Protein AF-A0AAU9RYC4-F1 (afdb_monomer)

Secondary structure (DSSP, 8-state):
-HHHHHHHHT-EETTEEHHHHHHHHHHHHHHHHHHHHHHHHHHHHHHTTS--------PPPPP--------------------------------------------------------PPPS------------SEE--HHHHHHHTTTT-GGGEEEEETTEEEEEEE-TTS-EEEEEE--S-HHHHHHHHHHHHHHHSS---TTBPPEEEEEEETTEEEEEEE--TT-BHHHHHHTTTGGG----HHHHHHHHHHHHHHHHHHHHSSSSEEE-----GGGEEE-TT--EEE---TT-EEE-TT-S-------S---

Organism: Thlaspi arvense (NCBI:txid13288)

Solvent-accessible surface area (backbone atoms only — not comparable to full-atom values): 20030 Å² total; per-residue (Å²): 110,75,67,60,53,51,56,57,41,63,40,66,62,86,97,43,36,42,50,56,52,51,52,52,52,51,50,52,52,50,53,51,52,51,51,49,54,51,49,52,54,51,50,56,57,53,62,70,74,71,76,78,85,82,83,92,78,85,80,83,87,75,84,93,80,76,82,80,80,84,75,83,87,80,87,79,89,82,83,88,83,85,88,80,91,74,90,88,78,89,80,91,78,89,85,80,88,87,85,89,85,87,87,84,89,87,88,83,88,86,89,83,88,84,84,85,83,91,73,84,80,70,98,75,84,83,78,84,92,75,85,79,89,83,73,68,46,83,44,53,68,65,56,52,27,64,24,21,64,66,69,36,76,90,30,55,76,45,78,54,93,74,19,40,26,26,44,27,40,42,96,89,66,49,59,26,29,40,38,38,50,57,62,59,69,80,52,35,57,49,36,51,47,37,25,47,72,64,39,48,92,53,84,50,93,20,38,60,45,55,52,25,37,28,82,54,91,93,46,44,34,41,32,27,61,53,62,88,50,51,29,46,40,44,50,74,76,48,79,40,48,93,82,48,73,79,45,72,67,48,49,52,45,29,51,52,26,45,50,52,34,50,48,40,32,62,70,72,44,85,60,21,42,47,50,60,44,92,49,48,74,29,29,31,19,36,93,83,48,53,21,21,43,45,73,42,62,63,32,45,80,33,55,91,92,48,95,73,80,97,68,81,94,71,58,84,87,130

Mean predicted aligned error: 18.75 Å

Nearest PDB structures (foldseek):
  5lpz-assembly1_A  TM=9.588E-01  e=2.214E-22  Arabidopsis thaliana
  5lpy-assembly1_A  TM=9.340E-01  e=1.720E-22  Arabidopsis thaliana
  8peh-assembly1_B  TM=9.042E-01  e=6.615E-19  Lotus japonicus
  8peh-assembly2_C  TM=9.084E-01  e=6.003E-18  Lotus japonicus
  8peh-assembly3_A  TM=9.211E-01  e=1.058E-17  Lotus japonicus

Sequence (318 aa):
MASELKQTLTKRYGALQLWEIIVIALFAAFIVILGVSVWLSFRKKSRRSNFTQLPVTQSPRLPEEIKEISVDHVSSHSNGTSHQTLDEKFGEKDIENGNNYSGSLEKKTAVGSHLSPTTTPSPLSGLQEGSHIGWGHWFTLRDLQVATNHFAKENIIGDGGYGVVYHGTLTNKTPVAVKKLLNNPGQVDKDFRVEVEAIGHVRHKNLVRLLGYCVEGTHRMLVYEYMNNGNLEQWLHGDMNHQGHLTWEARIKVLVGTAKALAYLHEAIEPKVVHRDIKSSNILMDGNFDAKLSDFGLAKLLGADKSYVSTRVMGTFG

Radius of gyration: 31.77 Å; Cα contacts (8 Å, |Δi|>4): 346; chains: 1; bounding box: 79×98×75 Å

InterPro domains:
  IPR000719 Protein kinase domain [PS50011] (151-318)
  IPR000719 Protein kinase domain [SM00220] (151-317)
  IPR001245 Serine-threonine/tyrosine-protein kinase, catalytic domain [PF07714] (154-310)
  IPR008271 Serine/threonine-protein kinase, active site [PS00108] (273-285)
  IPR011009 Protein kinase-like domain superfamily [SSF56112] (128-317)
  IPR017441 Protein kinase, ATP binding site [PS00107] (157-180)
  IPR052232 Receptor-like Ser/Thr Protein Kinase [PTHR47984] (6-318)

Foldseek 3Di:
DVVVVVVQQQDDDPPDGNVVVVVVVVVVVVVVVVVVVVVVVVVVVVVVVPPDDDDDDDDDDDDDDDDDPDDDDDDDDDDDDDDDDDDDDDDDDDDDDDDDDDDDDDDDDDDDDDDDDDDDDDPPPDDDDDDDPPFADEDEPVQVCQFQVNVDPVQFPDADPQATWGWGAGPVRFIKIKGKGDDPQVLNVVLLVQQCVQQGVDDDQQAWHFRYWYDDDSTTITITHDADQAWQVCQVVCVCPVVPHQDPVLVVQLVVSVVVVQCCQQPVDPQRKDQLADDRNQWGAHPVSRTHGHDSSVMDTDHPVDPDDDDDRDYDDD

pLDDT: mean 74.22, std 26.59, range [23.64, 98.56]

Structure (mmCIF, N/CA/C/O backbone):
data_AF-A0AAU9RYC4-F1
#
_entry.id   AF-A0AAU9RYC4-F1
#
loop_
_atom_site.group_PDB
_atom_site.id
_atom_site.type_symbol
_atom_site.label_atom_id
_atom_site.label_alt_id
_atom_site.label_comp_id
_atom_site.label_asym_id
_atom_site.label_entity_id
_atom_site.label_seq_id
_atom_site.pdbx_PDB_ins_code
_atom_site.Cartn_x
_atom_site.Cartn_y
_atom_site.Cartn_z
_atom_site.occupancy
_atom_site.B_iso_or_equiv
_atom_site.auth_seq_id
_atom_site.auth_comp_id
_atom_site.auth_asym_id
_atom_site.auth_atom_id
_atom_site.pdbx_PDB_model_num
ATOM 1 N N . MET A 1 1 ? 33.484 45.511 19.888 1.00 56.59 1 MET A N 1
ATOM 2 C CA . MET A 1 1 ? 32.675 44.858 18.832 1.00 56.59 1 MET A CA 1
ATOM 3 C C . MET A 1 1 ? 31.184 45.199 18.909 1.00 56.59 1 MET A C 1
ATOM 5 O O . MET A 1 1 ? 30.718 45.894 18.021 1.00 56.59 1 MET A O 1
ATOM 9 N N . ALA A 1 2 ? 30.420 44.805 19.940 1.00 57.25 2 ALA A N 1
ATOM 10 C CA . ALA A 1 2 ? 28.972 45.099 19.985 1.00 57.25 2 ALA A CA 1
ATOM 11 C C . ALA A 1 2 ? 28.619 46.603 20.093 1.00 57.25 2 ALA A C 1
ATOM 13 O O . ALA A 1 2 ? 27.591 47.038 19.576 1.00 57.25 2 ALA A O 1
ATOM 14 N N . SER A 1 3 ? 29.470 47.407 20.739 1.00 69.75 3 SER A N 1
ATOM 15 C CA . SER A 1 3 ? 29.304 48.864 20.864 1.00 69.75 3 SER A CA 1
ATOM 16 C C . SER A 1 3 ? 29.510 49.600 19.535 1.00 69.75 3 SER A C 1
ATOM 18 O O . SER A 1 3 ? 28.692 50.435 19.162 1.00 69.75 3 SER A O 1
ATOM 20 N N . GLU A 1 4 ? 30.552 49.239 18.788 1.00 72.56 4 GLU A N 1
ATOM 21 C CA . GLU A 1 4 ? 30.877 49.837 17.484 1.00 72.56 4 GLU A CA 1
ATOM 22 C C . GLU A 1 4 ? 29.826 49.505 16.419 1.00 72.56 4 GLU A C 1
ATOM 24 O O . GLU A 1 4 ? 29.459 50.353 15.602 1.00 72.56 4 GLU A O 1
ATOM 29 N N . LEU A 1 5 ? 29.265 48.293 16.472 1.00 68.06 5 LEU A N 1
ATOM 30 C CA . LEU A 1 5 ? 28.197 47.878 15.566 1.00 68.06 5 LEU A CA 1
ATOM 31 C C . LEU A 1 5 ? 26.914 48.693 15.801 1.00 68.06 5 LEU A C 1
ATOM 33 O O . LEU A 1 5 ? 26.296 49.170 14.849 1.00 68.06 5 LEU A O 1
ATOM 37 N N . LYS A 1 6 ? 26.551 48.923 17.072 1.00 69.81 6 LYS A N 1
ATOM 38 C CA . LYS A 1 6 ? 25.417 49.787 17.441 1.00 69.81 6 LYS A CA 1
ATOM 39 C C . LYS A 1 6 ? 25.630 51.225 16.976 1.00 69.81 6 LYS A C 1
ATOM 41 O O . LYS A 1 6 ? 24.720 51.809 16.397 1.00 69.81 6 LYS A O 1
ATOM 46 N N . GLN A 1 7 ? 26.834 51.763 17.164 1.00 73.81 7 GLN A N 1
ATOM 47 C CA . GLN A 1 7 ? 27.166 53.126 16.751 1.00 73.81 7 GLN A CA 1
ATOM 48 C C . GLN A 1 7 ? 27.047 53.305 15.229 1.00 73.81 7 GLN A C 1
ATOM 50 O O . GLN A 1 7 ? 26.498 54.304 14.759 1.00 73.81 7 GLN A O 1
ATOM 55 N N . THR A 1 8 ? 27.470 52.295 14.465 1.00 73.06 8 THR A N 1
ATOM 56 C CA . THR A 1 8 ? 27.376 52.282 12.998 1.00 73.06 8 THR A CA 1
ATOM 57 C C . THR A 1 8 ? 25.923 52.216 12.519 1.00 73.06 8 THR A C 1
ATOM 59 O O . THR A 1 8 ? 25.532 52.976 11.635 1.00 73.06 8 THR A O 1
ATOM 62 N N . LEU A 1 9 ? 25.090 51.377 13.144 1.00 71.00 9 LEU A N 1
ATOM 63 C CA . LEU A 1 9 ? 23.672 51.217 12.794 1.00 71.00 9 LEU A CA 1
ATOM 64 C C . LEU A 1 9 ? 22.813 52.448 13.129 1.00 71.00 9 LEU A C 1
ATOM 66 O O . LEU A 1 9 ? 21.821 52.703 12.448 1.00 71.00 9 LEU A O 1
ATOM 70 N N . THR A 1 10 ? 23.198 53.243 14.133 1.00 76.62 10 THR A N 1
ATOM 71 C CA . THR A 1 10 ? 22.486 54.479 14.520 1.00 76.62 10 THR A CA 1
ATOM 72 C C . THR A 1 10 ? 22.851 55.714 13.693 1.00 76.62 10 THR A C 1
ATOM 74 O O . THR A 1 10 ? 22.267 56.783 13.899 1.00 76.62 10 THR A O 1
ATOM 77 N N . LYS A 1 11 ? 23.802 55.593 12.756 1.00 83.44 11 LYS A N 1
ATOM 78 C CA . LYS A 1 11 ? 24.252 56.700 11.906 1.00 83.44 11 LYS A CA 1
ATOM 79 C C . LYS A 1 11 ? 23.089 57.202 11.041 1.00 83.44 11 LYS A C 1
ATOM 81 O O . LYS A 1 11 ? 22.444 56.413 10.353 1.00 83.44 11 LYS A O 1
ATOM 86 N N . ARG A 1 12 ? 22.791 58.505 11.109 1.00 80.19 12 ARG A N 1
ATOM 87 C CA . ARG A 1 12 ? 21.700 59.131 10.344 1.00 80.19 12 ARG A CA 1
ATOM 88 C C . ARG A 1 12 ? 22.157 59.501 8.938 1.00 80.19 12 ARG A C 1
ATOM 90 O O . ARG A 1 12 ? 23.211 60.109 8.767 1.00 80.19 12 ARG A O 1
ATOM 97 N N . TYR A 1 13 ? 21.323 59.177 7.962 1.00 80.25 13 TYR A N 1
ATOM 98 C CA . TYR A 1 13 ? 21.458 59.571 6.567 1.00 80.25 13 TYR A CA 1
ATOM 99 C C . TYR A 1 13 ? 20.191 60.346 6.193 1.00 80.25 13 TYR A C 1
ATOM 101 O O . TYR A 1 13 ? 19.142 59.768 5.910 1.00 80.25 13 TYR A O 1
ATOM 109 N N . GLY A 1 14 ? 20.265 61.676 6.282 1.00 82.94 14 GLY A N 1
ATOM 110 C CA . GLY A 1 14 ? 19.088 62.540 6.176 1.00 82.94 14 GLY A CA 1
ATOM 111 C C . GLY A 1 14 ? 18.142 62.361 7.370 1.00 82.94 14 GLY A C 1
ATOM 112 O O . GLY A 1 14 ? 18.563 62.491 8.520 1.00 82.94 14 GLY A O 1
ATOM 113 N N . ALA A 1 15 ? 16.867 62.067 7.096 1.00 82.62 15 ALA A N 1
ATOM 114 C CA . ALA A 1 15 ? 15.824 61.899 8.113 1.00 82.62 15 ALA A CA 1
ATOM 115 C C . ALA A 1 15 ? 15.748 60.484 8.726 1.00 82.62 15 ALA A C 1
ATOM 117 O O . ALA A 1 15 ? 15.003 60.291 9.682 1.00 82.62 15 ALA A O 1
ATOM 118 N N . LEU A 1 16 ? 16.507 59.515 8.201 1.00 84.38 16 LEU A N 1
ATOM 119 C CA . LEU A 1 16 ? 16.425 58.098 8.578 1.00 84.38 16 LEU A CA 1
ATOM 120 C C . LEU A 1 16 ? 17.745 57.595 9.178 1.00 84.38 16 LEU A C 1
ATOM 122 O O . LEU A 1 16 ? 18.829 58.104 8.868 1.00 84.38 16 LEU A O 1
ATOM 126 N N . GLN A 1 17 ? 17.669 56.582 10.040 1.00 88.56 17 GLN A N 1
ATOM 127 C CA . GLN A 1 17 ? 18.839 55.863 10.555 1.00 88.56 17 GLN A CA 1
ATOM 128 C C . GLN A 1 17 ? 19.260 54.732 9.604 1.00 88.56 17 GLN A C 1
ATOM 130 O O . GLN A 1 17 ? 18.441 54.158 8.889 1.00 88.56 17 GLN A O 1
ATOM 135 N N . LEU A 1 18 ? 20.550 54.379 9.600 1.00 85.75 18 LEU A N 1
ATOM 136 C CA . LEU A 1 18 ? 21.102 53.358 8.703 1.00 85.75 18 LEU A CA 1
ATOM 137 C C . LEU A 1 18 ? 20.386 52.004 8.829 1.00 85.75 18 LEU A C 1
ATOM 139 O O . LEU A 1 18 ? 20.144 51.348 7.819 1.00 85.75 18 LEU A O 1
ATOM 143 N N . TRP A 1 19 ? 20.013 51.593 10.043 1.00 86.50 19 TRP A N 1
ATOM 144 C CA . TRP A 1 19 ? 19.256 50.355 10.243 1.00 86.50 19 TRP A CA 1
ATOM 145 C C . TRP A 1 19 ? 17.869 50.392 9.579 1.00 86.50 19 TRP A C 1
ATOM 147 O O . TRP A 1 19 ? 17.447 49.383 9.022 1.00 86.50 19 TRP A O 1
ATOM 157 N N . GLU A 1 20 ? 17.194 51.545 9.554 1.00 87.62 20 GLU A N 1
ATOM 158 C CA . GLU A 1 20 ? 15.897 51.712 8.881 1.00 87.62 20 GLU A CA 1
ATOM 159 C C . GLU A 1 20 ? 16.057 51.566 7.366 1.00 87.62 20 GLU A C 1
ATOM 161 O O . GLU A 1 20 ? 15.273 50.876 6.718 1.00 87.62 20 GLU A O 1
ATOM 166 N N . ILE A 1 21 ? 17.129 52.134 6.805 1.00 90.19 21 ILE A N 1
ATOM 167 C CA . ILE A 1 21 ? 17.466 51.995 5.381 1.00 90.19 21 ILE A CA 1
ATOM 168 C C . ILE A 1 21 ? 17.737 50.529 5.031 1.00 90.19 21 ILE A C 1
ATOM 170 O O . ILE A 1 21 ? 17.252 50.042 4.009 1.00 90.19 21 ILE A O 1
ATOM 174 N N . ILE A 1 22 ? 18.470 49.809 5.884 1.00 90.31 22 ILE A N 1
ATOM 175 C CA . ILE A 1 22 ? 18.743 48.379 5.693 1.00 90.31 22 ILE A CA 1
ATOM 176 C C . ILE A 1 22 ? 17.437 47.575 5.716 1.00 90.31 22 ILE A C 1
ATOM 178 O O . ILE A 1 22 ? 17.225 46.743 4.836 1.00 90.31 22 ILE A O 1
ATOM 182 N N . VAL A 1 23 ? 16.537 47.840 6.668 1.00 91.88 23 VAL A N 1
ATOM 183 C CA . VAL A 1 23 ? 15.236 47.153 6.751 1.00 91.88 23 VAL A CA 1
ATOM 184 C C . VAL A 1 23 ? 14.385 47.425 5.508 1.00 91.88 23 VAL A C 1
ATOM 186 O O . VAL A 1 23 ? 13.835 46.486 4.931 1.00 91.88 23 VAL A O 1
ATOM 189 N N . ILE A 1 24 ? 14.324 48.676 5.045 1.00 93.38 24 ILE A N 1
ATOM 190 C CA . ILE A 1 24 ? 13.588 49.051 3.828 1.00 93.38 24 ILE A CA 1
ATOM 191 C C . ILE A 1 24 ? 14.184 48.358 2.596 1.00 93.38 24 ILE A C 1
ATOM 193 O O . ILE A 1 24 ? 13.440 47.816 1.778 1.00 93.38 24 ILE A O 1
ATOM 197 N N . ALA A 1 25 ? 15.514 48.320 2.474 1.00 93.88 25 ALA A N 1
ATOM 198 C CA . ALA A 1 25 ? 16.194 47.657 1.364 1.00 93.88 25 ALA A CA 1
ATOM 199 C C . ALA A 1 25 ? 15.940 46.140 1.351 1.00 93.88 25 ALA A C 1
ATOM 201 O O . ALA A 1 25 ? 15.652 45.574 0.294 1.00 93.88 25 ALA A O 1
ATOM 202 N N . LEU A 1 26 ? 15.986 45.485 2.516 1.00 94.69 26 LEU A N 1
ATOM 203 C CA . LEU A 1 26 ? 15.684 44.056 2.649 1.00 94.69 26 LEU A CA 1
ATOM 204 C C . LEU A 1 26 ? 14.221 43.751 2.310 1.00 94.69 26 LEU A C 1
ATOM 206 O O . LEU A 1 26 ? 13.943 42.778 1.607 1.00 94.69 26 LEU A O 1
ATOM 210 N N . PHE A 1 27 ? 13.289 44.598 2.750 1.00 94.31 27 PHE A N 1
ATOM 211 C CA . PHE A 1 27 ? 11.874 44.451 2.420 1.00 94.31 27 PHE A CA 1
ATOM 212 C C . PHE A 1 27 ? 11.618 44.636 0.917 1.00 94.31 27 PHE A C 1
ATOM 214 O O . PHE A 1 27 ? 10.931 43.820 0.303 1.00 94.31 27 PHE A O 1
ATOM 221 N N . ALA A 1 28 ? 12.230 45.645 0.291 1.00 95.44 28 ALA A N 1
ATOM 222 C CA . ALA A 1 28 ? 12.137 45.856 -1.152 1.00 95.44 28 ALA A CA 1
ATOM 223 C C . ALA A 1 28 ? 12.696 44.660 -1.944 1.00 95.44 28 ALA A C 1
ATOM 225 O O . ALA A 1 28 ? 12.053 44.189 -2.883 1.00 95.44 28 ALA A O 1
ATOM 226 N N . ALA A 1 29 ? 13.845 44.112 -1.531 1.00 95.19 29 ALA A N 1
ATOM 227 C CA . ALA A 1 29 ? 14.420 42.915 -2.143 1.00 95.19 29 ALA A CA 1
ATOM 228 C C . ALA A 1 29 ? 13.490 41.696 -2.012 1.00 95.19 29 ALA A C 1
ATOM 230 O O . ALA A 1 29 ? 13.297 40.960 -2.981 1.00 95.19 29 ALA A O 1
ATOM 231 N N . PHE A 1 30 ? 12.857 41.512 -0.851 1.00 95.38 30 PHE A N 1
ATOM 232 C CA . PHE A 1 30 ? 11.891 40.436 -0.629 1.00 95.38 30 PHE A CA 1
ATOM 233 C C . PHE A 1 30 ? 10.667 40.547 -1.554 1.00 95.38 30 PHE A C 1
ATOM 235 O O . PHE A 1 30 ? 10.271 39.555 -2.169 1.00 95.38 30 PHE A O 1
ATOM 242 N N . ILE A 1 31 ? 10.114 41.753 -1.730 1.00 95.62 31 ILE A N 1
ATOM 243 C CA . ILE A 1 31 ? 9.001 41.992 -2.663 1.00 95.62 31 ILE A CA 1
ATOM 244 C C . ILE A 1 31 ? 9.406 41.686 -4.113 1.00 95.62 31 ILE A C 1
ATOM 246 O O . ILE A 1 31 ? 8.628 41.069 -4.843 1.00 95.62 31 ILE A O 1
ATOM 250 N N . VAL A 1 32 ? 10.624 42.044 -4.532 1.00 95.75 32 VAL A N 1
ATOM 251 C CA . VAL A 1 32 ? 11.135 41.708 -5.875 1.00 95.75 32 VAL A CA 1
ATOM 252 C C . VAL A 1 32 ? 11.260 40.194 -6.054 1.00 95.75 32 VAL A C 1
ATOM 254 O O . VAL A 1 32 ? 10.830 39.668 -7.081 1.00 95.75 32 VAL A O 1
ATOM 257 N N . ILE A 1 33 ? 11.779 39.472 -5.056 1.00 95.06 33 ILE A N 1
ATOM 258 C CA . ILE A 1 33 ? 11.895 38.005 -5.097 1.00 95.06 33 ILE A CA 1
ATOM 259 C C . ILE A 1 33 ? 10.512 37.351 -5.198 1.00 95.06 33 ILE A C 1
ATOM 261 O O . ILE A 1 33 ? 10.322 36.451 -6.021 1.00 95.06 33 ILE A O 1
ATOM 265 N N . LEU A 1 34 ? 9.529 37.824 -4.425 1.00 94.75 34 LEU A N 1
ATOM 266 C CA . LEU A 1 34 ? 8.148 37.351 -4.535 1.00 94.75 34 LEU A CA 1
ATOM 267 C C . LEU A 1 34 ? 7.562 37.648 -5.919 1.00 94.75 34 LEU A C 1
ATOM 269 O O . LEU A 1 34 ? 6.975 36.758 -6.531 1.00 94.75 34 LEU A O 1
ATOM 273 N N . GLY A 1 35 ? 7.781 38.852 -6.451 1.00 94.44 35 GLY A N 1
ATOM 274 C CA . GLY A 1 35 ? 7.355 39.230 -7.798 1.00 94.44 35 GLY A CA 1
ATOM 275 C C . GLY A 1 35 ? 7.949 38.326 -8.881 1.00 94.44 35 GLY A C 1
ATOM 276 O O . GLY A 1 35 ? 7.220 37.848 -9.750 1.00 94.44 35 GLY A O 1
ATOM 277 N N . VAL A 1 36 ? 9.246 38.013 -8.800 1.00 94.00 36 VAL A N 1
ATOM 278 C CA . VAL A 1 36 ? 9.925 37.090 -9.725 1.00 94.00 36 VAL A CA 1
ATOM 279 C C . VAL A 1 36 ? 9.414 35.657 -9.558 1.00 94.00 36 VAL A C 1
ATOM 281 O O . VAL A 1 36 ? 9.164 34.992 -10.560 1.00 94.00 36 VAL A O 1
ATOM 284 N N . SER A 1 37 ? 9.199 35.181 -8.330 1.00 90.31 37 SER A N 1
ATOM 285 C CA . SER A 1 37 ? 8.653 33.841 -8.055 1.00 90.31 37 SER A CA 1
ATOM 286 C C . SER A 1 37 ? 7.241 33.666 -8.631 1.00 90.31 37 SER A C 1
ATOM 288 O O . SER A 1 37 ? 6.934 32.680 -9.315 1.00 90.31 37 SER A O 1
ATOM 290 N N . VAL A 1 38 ? 6.393 34.679 -8.445 1.00 91.31 38 VAL A N 1
ATOM 291 C CA . VAL A 1 38 ? 5.044 34.737 -9.012 1.00 91.31 38 VAL A CA 1
ATOM 292 C C . VAL A 1 38 ? 5.109 34.825 -10.540 1.00 91.31 38 VAL A C 1
ATOM 294 O O . VAL A 1 38 ? 4.428 34.064 -11.230 1.00 91.31 38 VAL A O 1
ATOM 297 N N . TRP A 1 39 ? 5.983 35.667 -11.097 1.00 87.31 39 TRP A N 1
ATOM 298 C CA . TRP A 1 39 ? 6.177 35.783 -12.543 1.00 87.31 39 TRP A CA 1
ATOM 299 C C . TRP A 1 39 ? 6.682 34.483 -13.177 1.00 87.31 39 TRP A C 1
ATOM 301 O O . TRP A 1 39 ? 6.148 34.071 -14.203 1.00 87.31 39 TRP A O 1
ATOM 311 N N . LEU A 1 40 ? 7.638 33.781 -12.560 1.00 84.56 40 LEU A N 1
ATOM 312 C CA . LEU A 1 40 ? 8.104 32.463 -13.006 1.00 84.56 40 LEU A CA 1
ATOM 313 C C . LEU A 1 40 ? 6.980 31.422 -12.958 1.00 84.56 40 LEU A C 1
ATOM 315 O O . LEU A 1 40 ? 6.857 30.617 -13.884 1.00 84.56 40 LEU A O 1
ATOM 319 N N . SER A 1 41 ? 6.114 31.479 -11.945 1.00 78.94 41 SER A N 1
ATOM 320 C CA . SER A 1 41 ? 4.931 30.615 -11.840 1.00 78.94 41 SER A CA 1
ATOM 321 C C . SER A 1 41 ? 3.924 30.881 -12.968 1.00 78.94 41 SER A C 1
ATOM 323 O O . SER A 1 41 ? 3.421 29.943 -13.594 1.00 78.94 41 SER A O 1
ATOM 325 N N . PHE A 1 42 ? 3.699 32.149 -13.326 1.00 73.50 42 PHE A N 1
ATOM 326 C CA . PHE A 1 42 ? 2.859 32.522 -14.470 1.00 73.50 42 PHE A CA 1
ATOM 327 C C . PHE A 1 42 ? 3.514 32.221 -15.825 1.00 73.50 42 PHE A C 1
ATOM 329 O O . PHE A 1 42 ? 2.831 31.786 -16.754 1.00 73.50 42 PHE A O 1
ATOM 336 N N . ARG A 1 43 ? 4.840 32.349 -15.948 1.00 68.00 43 ARG A N 1
ATOM 337 C CA . ARG A 1 43 ? 5.588 31.984 -17.162 1.00 68.00 43 ARG A CA 1
ATOM 338 C C . ARG A 1 43 ? 5.590 30.468 -17.388 1.00 68.00 43 ARG A C 1
ATOM 340 O O . ARG A 1 43 ? 5.480 30.026 -18.532 1.00 68.00 43 ARG A O 1
ATOM 347 N N . LYS A 1 44 ? 5.625 29.668 -16.312 1.00 53.84 44 LYS A N 1
ATOM 348 C CA . LYS A 1 44 ? 5.459 28.203 -16.350 1.00 53.84 44 LYS A CA 1
ATOM 349 C C . LYS A 1 44 ? 4.038 27.809 -16.783 1.00 53.84 44 LYS A C 1
ATOM 351 O O . LYS A 1 44 ? 3.883 26.865 -17.554 1.00 53.84 44 LYS A O 1
ATOM 356 N N . LYS A 1 45 ? 3.019 28.584 -16.385 1.00 50.94 45 LYS A N 1
ATOM 357 C CA . LYS A 1 45 ? 1.629 28.433 -16.857 1.00 50.94 45 LYS A CA 1
ATOM 358 C C . LYS A 1 45 ? 1.458 28.831 -18.334 1.00 50.94 45 LYS A C 1
ATOM 360 O O . LYS A 1 45 ? 0.775 28.127 -19.068 1.00 50.94 45 LYS A O 1
ATOM 365 N N . SER A 1 46 ? 2.135 29.888 -18.796 1.00 42.50 46 SER A N 1
ATOM 366 C CA . SER A 1 46 ? 2.088 30.352 -20.196 1.00 42.50 46 SER A CA 1
ATOM 367 C C . SER A 1 46 ? 2.823 29.412 -21.167 1.00 42.50 46 SER A C 1
ATOM 369 O O . SER A 1 46 ? 2.299 29.115 -22.241 1.00 42.50 46 SER A O 1
ATOM 371 N N . ARG A 1 47 ? 3.968 28.827 -20.772 1.00 45.25 47 ARG A N 1
ATOM 372 C CA . ARG A 1 47 ? 4.682 27.825 -21.592 1.00 45.25 47 ARG A CA 1
ATOM 373 C C . ARG A 1 47 ? 3.925 26.502 -21.783 1.00 45.25 47 ARG A C 1
ATOM 375 O O . ARG A 1 47 ? 4.206 25.808 -22.751 1.00 45.25 47 ARG A O 1
ATOM 382 N N . ARG A 1 48 ? 2.943 26.169 -20.933 1.00 49.44 48 ARG A N 1
ATOM 383 C CA . ARG A 1 48 ? 2.055 25.004 -21.138 1.00 49.44 48 ARG A CA 1
ATOM 384 C C . ARG A 1 48 ? 0.927 25.258 -22.151 1.00 49.44 48 ARG A C 1
ATOM 386 O O . ARG A 1 48 ? 0.264 24.305 -22.533 1.00 49.44 48 ARG A O 1
ATOM 393 N N . SER A 1 49 ? 0.728 26.502 -22.605 1.00 45.22 49 SER A N 1
ATOM 394 C CA . SER A 1 49 ? -0.317 26.847 -23.589 1.00 45.22 49 SER A CA 1
ATOM 395 C C . SER A 1 49 ? 0.147 26.874 -25.051 1.00 45.22 49 SER A C 1
ATOM 397 O O . SER A 1 49 ? -0.696 26.984 -25.927 1.00 45.22 49 SER A O 1
ATOM 399 N N . ASN A 1 50 ? 1.450 26.717 -25.329 1.00 37.75 50 ASN A N 1
ATOM 400 C CA . ASN A 1 50 ? 2.011 26.787 -26.691 1.00 37.75 50 ASN A CA 1
ATOM 401 C C . ASN A 1 50 ? 2.966 25.623 -27.019 1.00 37.75 50 ASN A C 1
ATOM 403 O O . ASN A 1 50 ? 3.982 25.820 -27.679 1.00 37.75 50 ASN A O 1
ATOM 407 N N . PHE A 1 51 ? 2.664 24.405 -26.561 1.00 41.69 51 PHE A N 1
ATOM 408 C CA . PHE A 1 51 ? 3.352 23.201 -27.043 1.00 41.69 51 PHE A CA 1
ATOM 409 C C . PHE A 1 51 ? 2.369 22.277 -27.756 1.00 41.69 51 PHE A C 1
ATOM 411 O O . PHE A 1 51 ? 2.080 21.161 -27.333 1.00 41.69 51 PHE A O 1
ATOM 418 N N . THR A 1 52 ? 1.810 22.791 -28.844 1.00 45.41 52 THR A N 1
ATOM 419 C CA . THR A 1 52 ? 1.251 21.974 -29.915 1.00 45.41 52 THR A CA 1
ATOM 420 C C . THR A 1 52 ? 2.362 21.662 -30.910 1.00 45.41 52 THR A C 1
ATOM 422 O O . THR A 1 52 ? 2.997 22.575 -31.426 1.00 45.41 52 THR A O 1
ATOM 425 N N . GLN A 1 53 ? 2.498 20.363 -31.190 1.00 45.06 53 GLN A N 1
ATOM 426 C CA . GLN A 1 53 ? 3.242 19.721 -32.281 1.00 45.06 53 GLN A CA 1
ATOM 427 C C . GLN A 1 53 ? 4.758 19.527 -32.088 1.00 45.06 53 GLN A C 1
ATOM 429 O O . GLN A 1 53 ? 5.566 20.415 -32.333 1.00 45.06 53 GLN A O 1
ATOM 434 N N . LEU A 1 54 ? 5.135 18.281 -31.774 1.00 35.09 54 LEU A N 1
ATOM 435 C CA . LEU A 1 54 ? 6.390 17.674 -32.229 1.00 35.09 54 LEU A CA 1
ATOM 436 C C . LEU A 1 54 ? 6.091 16.327 -32.919 1.00 35.09 54 LEU A C 1
ATOM 438 O O . LEU A 1 54 ? 5.122 15.662 -32.545 1.00 35.09 54 LEU A O 1
ATOM 442 N N . PRO A 1 55 ? 6.877 15.946 -33.943 1.00 34.72 55 PRO A N 1
ATOM 443 C CA . PRO A 1 55 ? 6.532 14.887 -34.883 1.00 34.72 55 PRO A CA 1
ATOM 4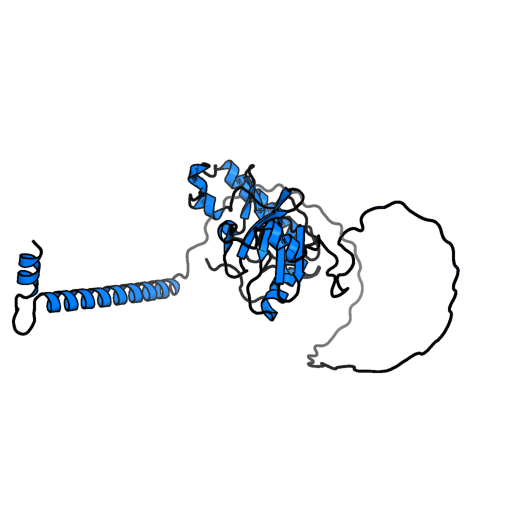44 C C . PRO A 1 55 ? 6.820 13.484 -34.337 1.00 34.72 55 PRO A C 1
ATOM 446 O O . PRO A 1 55 ? 7.816 13.240 -33.656 1.00 34.72 55 PRO A O 1
ATOM 449 N N . VAL A 1 56 ? 5.946 12.546 -34.702 1.00 43.94 56 VAL A N 1
ATOM 450 C CA . VAL A 1 56 ? 6.134 11.104 -34.529 1.00 43.94 56 VAL A CA 1
ATOM 451 C C . VAL A 1 56 ? 7.245 10.643 -35.467 1.00 43.94 56 VAL A C 1
ATOM 453 O O . VAL A 1 56 ? 7.073 10.691 -36.682 1.00 43.94 56 VAL A O 1
ATOM 456 N N . THR A 1 57 ? 8.354 10.138 -34.924 1.00 36.19 57 THR A N 1
ATOM 457 C CA . THR A 1 57 ? 9.269 9.304 -35.714 1.00 36.19 57 THR A CA 1
ATOM 458 C C . THR A 1 57 ? 9.950 8.239 -34.852 1.00 36.19 57 THR A C 1
ATOM 460 O O . THR A 1 57 ? 10.728 8.554 -33.960 1.00 36.19 57 THR A O 1
ATOM 463 N N . GLN A 1 58 ? 9.640 6.987 -35.210 1.00 38.84 58 GLN A N 1
ATOM 464 C CA . GLN A 1 58 ? 10.413 5.743 -35.063 1.00 38.84 58 GLN A CA 1
ATOM 465 C C . GLN A 1 58 ? 10.562 5.109 -33.667 1.00 38.84 58 GLN A C 1
ATOM 467 O O . GLN A 1 58 ? 11.536 5.312 -32.950 1.00 38.84 58 GLN A O 1
ATOM 472 N N . SER A 1 5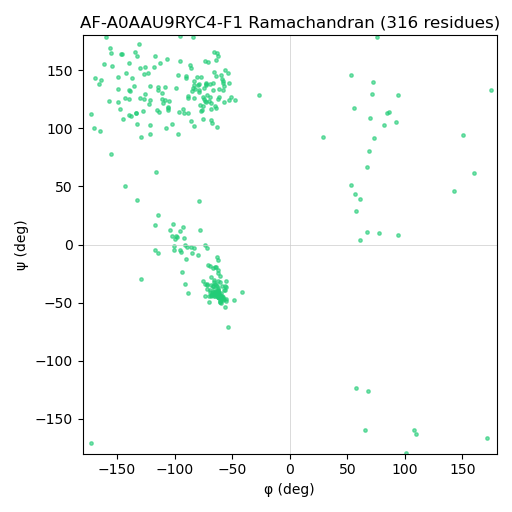9 ? 9.631 4.199 -33.362 1.00 30.72 59 SER A N 1
ATOM 473 C CA . SER A 1 59 ? 9.853 3.054 -32.474 1.00 30.72 59 SER A CA 1
ATOM 474 C C . SER A 1 59 ? 10.633 1.939 -33.208 1.00 30.72 59 SER A C 1
ATOM 476 O O . SER A 1 59 ? 10.403 1.732 -34.406 1.00 30.72 59 SER A O 1
ATOM 478 N N . PRO A 1 60 ? 11.543 1.194 -32.546 1.00 33.16 60 PRO A N 1
ATOM 479 C CA . PRO A 1 60 ? 12.226 0.062 -33.168 1.00 33.16 60 PRO A CA 1
ATOM 480 C C . PRO A 1 60 ? 11.256 -1.114 -33.332 1.00 33.16 60 PRO A C 1
ATOM 482 O O . PRO A 1 60 ? 10.487 -1.425 -32.423 1.00 33.16 60 PRO A O 1
ATOM 485 N N . ARG A 1 61 ? 11.312 -1.780 -34.491 1.00 34.16 61 ARG A N 1
ATOM 486 C CA . ARG A 1 61 ? 10.555 -3.004 -34.787 1.00 34.16 61 ARG A CA 1
ATOM 487 C C . ARG A 1 61 ? 11.003 -4.135 -33.852 1.00 34.16 61 ARG A C 1
ATOM 489 O O . ARG A 1 61 ? 12.160 -4.541 -33.900 1.00 34.16 61 ARG A O 1
ATOM 496 N N . LEU A 1 62 ? 10.084 -4.634 -33.029 1.00 37.94 62 LEU A N 1
ATOM 497 C CA . LEU A 1 62 ? 10.212 -5.915 -32.328 1.00 37.94 62 LEU A CA 1
ATOM 498 C C . LEU A 1 62 ? 9.774 -7.049 -33.281 1.00 37.94 62 LEU A C 1
ATOM 500 O O . LEU A 1 62 ? 8.817 -6.835 -34.027 1.00 37.94 62 LEU A O 1
ATOM 504 N N . PRO A 1 63 ? 10.451 -8.213 -33.303 1.00 36.25 63 PRO A N 1
ATOM 505 C CA . PRO A 1 63 ? 10.139 -9.292 -34.243 1.00 36.25 63 PRO A CA 1
ATOM 506 C C . PRO A 1 63 ? 8.786 -9.958 -33.952 1.00 36.25 63 PRO A C 1
ATOM 508 O O . PRO A 1 63 ? 8.460 -10.235 -32.798 1.00 36.25 63 PRO A O 1
ATOM 511 N N . GLU A 1 64 ? 8.031 -10.230 -35.017 1.00 50.19 64 GLU A N 1
ATOM 512 C CA . GLU A 1 64 ? 6.823 -11.058 -35.034 1.00 50.19 64 GLU A CA 1
ATOM 513 C C . GLU A 1 64 ? 7.156 -12.504 -34.654 1.00 50.19 64 GLU A C 1
ATOM 515 O O . GLU A 1 64 ? 7.612 -13.275 -35.492 1.00 50.19 64 GLU A O 1
ATOM 520 N N . GLU A 1 65 ? 6.893 -12.902 -33.410 1.00 39.28 65 GLU A N 1
ATOM 521 C CA . GLU A 1 65 ? 6.637 -14.313 -33.110 1.00 39.28 65 GLU A CA 1
ATOM 522 C C . GLU A 1 65 ? 5.798 -14.472 -31.836 1.00 39.28 65 GLU A C 1
ATOM 524 O O . GLU A 1 65 ? 6.294 -14.809 -30.765 1.00 39.28 65 GLU A O 1
ATOM 529 N N . ILE A 1 66 ? 4.489 -14.243 -31.950 1.00 39.12 66 ILE A N 1
ATOM 530 C CA . ILE A 1 66 ? 3.509 -14.902 -31.083 1.00 39.12 66 ILE A CA 1
ATOM 531 C C . ILE A 1 66 ? 2.415 -15.423 -32.006 1.00 39.12 66 ILE A C 1
ATOM 533 O O . ILE A 1 66 ? 1.617 -14.659 -32.541 1.00 39.12 66 ILE A O 1
ATOM 537 N N . LYS A 1 67 ? 2.445 -16.738 -32.237 1.00 33.84 67 LYS A N 1
ATOM 538 C CA . LYS A 1 67 ? 1.431 -17.475 -32.990 1.00 33.84 67 LYS A CA 1
ATOM 539 C C . LYS A 1 67 ? 0.048 -17.183 -32.412 1.00 33.84 67 LYS A C 1
ATOM 541 O O . LYS A 1 67 ? -0.185 -17.402 -31.224 1.00 33.84 67 LYS A O 1
ATOM 546 N N . GLU A 1 68 ? -0.845 -16.722 -33.281 1.00 34.91 68 GLU A N 1
ATOM 547 C CA . GLU A 1 68 ? -2.283 -16.687 -33.053 1.00 34.91 68 GLU A CA 1
ATOM 548 C C . GLU A 1 68 ? -2.771 -18.063 -32.592 1.00 34.91 68 GLU A C 1
ATOM 550 O O . GLU A 1 68 ? -2.542 -19.083 -33.247 1.00 34.91 68 GLU A O 1
ATOM 555 N N . ILE A 1 69 ? -3.475 -18.085 -31.464 1.00 33.19 69 ILE A N 1
ATOM 556 C CA . ILE A 1 69 ? -4.375 -19.181 -31.128 1.00 33.19 69 ILE A CA 1
ATOM 557 C C . ILE A 1 69 ? -5.677 -18.865 -31.861 1.00 33.19 69 ILE A C 1
ATOM 559 O O . ILE A 1 69 ? -6.438 -17.990 -31.456 1.00 33.19 69 ILE A O 1
ATOM 563 N N . SER A 1 70 ? -5.885 -19.553 -32.981 1.00 32.16 70 SER A N 1
ATOM 564 C CA . SER A 1 70 ? -7.176 -19.638 -33.659 1.00 32.16 70 SER A CA 1
ATOM 565 C C . SER A 1 70 ? -8.208 -20.196 -32.674 1.00 32.16 70 SER A C 1
ATOM 567 O O . SER A 1 70 ? -8.018 -21.271 -32.106 1.00 32.16 70 SER A O 1
ATOM 569 N N . VAL A 1 71 ? -9.280 -19.438 -32.445 1.00 36.94 71 VAL A N 1
ATOM 570 C CA . VAL A 1 71 ? -10.494 -19.933 -31.794 1.00 36.94 71 VAL A CA 1
ATOM 571 C C . VAL A 1 71 ? -11.540 -20.072 -32.889 1.00 36.94 71 VAL A C 1
ATOM 573 O O . VAL A 1 71 ? -11.878 -19.100 -33.565 1.00 36.94 71 VAL A O 1
ATOM 576 N N . ASP A 1 72 ? -11.992 -21.305 -33.081 1.00 31.88 72 ASP A N 1
ATOM 577 C CA . ASP A 1 72 ? -12.953 -21.697 -34.099 1.00 31.88 72 ASP A CA 1
ATOM 578 C C . ASP A 1 72 ? -14.276 -20.924 -33.998 1.00 31.88 72 ASP A C 1
ATOM 580 O O . ASP A 1 72 ? -14.869 -20.749 -32.930 1.00 31.88 72 ASP A O 1
ATOM 584 N N . HIS A 1 73 ? -14.759 -20.503 -35.165 1.00 32.09 73 HIS A N 1
ATOM 585 C CA . HIS A 1 73 ? -16.097 -19.971 -35.377 1.00 32.09 73 HIS A CA 1
ATOM 586 C C . HIS A 1 73 ? -17.157 -21.051 -35.111 1.00 32.09 73 HIS A C 1
ATOM 588 O O . HIS A 1 73 ? -17.248 -22.030 -35.850 1.00 32.09 73 HIS A O 1
ATOM 594 N N . VAL A 1 74 ? -18.044 -20.819 -34.138 1.00 31.53 74 VAL A N 1
ATOM 595 C CA . VAL A 1 74 ? -19.353 -21.486 -34.091 1.00 31.53 74 VAL A CA 1
ATOM 596 C C . VAL A 1 74 ? -20.391 -20.567 -34.724 1.00 31.53 74 VAL A C 1
ATOM 598 O O . VAL A 1 74 ? -20.697 -19.479 -34.240 1.00 31.53 74 VAL A O 1
ATOM 601 N N . SER A 1 75 ? -20.922 -21.033 -35.847 1.00 28.36 75 SER A N 1
ATOM 602 C CA . SER A 1 75 ? -22.042 -20.467 -36.585 1.00 28.36 75 SER A CA 1
ATOM 603 C C . SER A 1 75 ? -23.357 -20.567 -35.807 1.00 28.36 75 SER A C 1
ATOM 605 O O . SER A 1 75 ? -23.747 -21.657 -35.392 1.00 28.36 75 SER A O 1
ATOM 607 N N . SER A 1 76 ? -24.115 -19.473 -35.744 1.00 30.06 76 SER A N 1
ATOM 608 C CA . SER A 1 76 ? -25.581 -19.541 -35.744 1.00 30.06 76 SER A CA 1
ATOM 609 C C . SER A 1 76 ? -26.164 -18.344 -36.500 1.00 30.06 76 SER A C 1
ATOM 611 O O . SER A 1 76 ? -26.107 -17.196 -36.071 1.00 30.06 76 SER A O 1
ATOM 613 N N . HIS A 1 77 ? -26.701 -18.635 -37.684 1.00 27.55 77 HIS A N 1
ATOM 614 C CA . HIS A 1 77 ? -27.682 -17.798 -38.361 1.00 27.55 77 HIS A CA 1
ATOM 615 C C . HIS A 1 77 ? -29.050 -18.053 -37.717 1.00 27.55 77 HIS A C 1
ATOM 617 O O . HIS A 1 77 ? -29.455 -19.208 -37.641 1.00 27.55 77 HIS A O 1
ATOM 623 N N . SER A 1 78 ? -29.791 -17.003 -37.357 1.00 28.45 78 SER A N 1
ATOM 624 C CA . SER A 1 78 ? -31.009 -16.631 -38.097 1.00 28.45 78 SER A CA 1
ATOM 625 C C . SER A 1 78 ? -31.777 -15.475 -37.446 1.00 28.45 78 SER A C 1
ATOM 627 O O . SER A 1 78 ? -32.116 -15.527 -36.270 1.00 28.45 78 SER A O 1
ATOM 629 N N . ASN A 1 79 ? -32.136 -14.535 -38.323 1.00 27.69 79 ASN A N 1
ATOM 630 C CA . ASN A 1 79 ? -33.351 -13.721 -38.375 1.00 27.69 79 ASN A CA 1
ATOM 631 C C . ASN A 1 79 ? -33.581 -12.640 -37.315 1.00 27.69 79 ASN A C 1
ATOM 633 O O . ASN A 1 79 ? -33.932 -12.886 -36.168 1.00 27.69 79 ASN A O 1
ATOM 637 N N . GLY A 1 80 ? -33.458 -11.400 -37.794 1.00 24.52 80 GLY A N 1
ATOM 638 C CA . GLY A 1 80 ? -33.808 -10.201 -37.055 1.00 24.52 80 GLY A CA 1
ATOM 639 C C . GLY A 1 80 ? -35.282 -9.839 -37.125 1.00 24.52 80 GLY A C 1
ATOM 640 O O . GLY A 1 80 ? -36.071 -10.460 -37.827 1.00 24.52 80 GLY A O 1
ATOM 641 N N . THR A 1 81 ? -35.627 -8.757 -36.438 1.00 25.67 81 THR A N 1
ATOM 642 C CA . THR A 1 81 ? -36.688 -7.831 -36.832 1.00 25.67 81 THR A CA 1
ATOM 643 C C . THR A 1 81 ? -36.375 -6.466 -36.212 1.00 25.67 81 THR A C 1
ATOM 645 O O . THR A 1 81 ? -35.631 -6.336 -35.245 1.00 25.67 81 THR A O 1
ATOM 648 N N . SER A 1 82 ? -36.892 -5.457 -36.883 1.00 25.77 82 SER A N 1
ATOM 649 C CA . SER A 1 82 ? -36.694 -4.021 -36.796 1.00 25.77 82 SER A CA 1
ATOM 650 C C . SER A 1 82 ? -37.158 -3.304 -35.518 1.00 25.77 82 SER A C 1
ATOM 652 O O . SER A 1 82 ? -38.079 -3.751 -34.847 1.00 25.77 82 SER A O 1
ATOM 654 N N . HIS A 1 83 ? -36.664 -2.063 -35.419 1.00 25.78 83 HIS A N 1
ATOM 655 C CA . HIS A 1 83 ? -37.326 -0.845 -34.927 1.00 25.78 83 HIS A CA 1
ATOM 656 C C . HIS A 1 83 ? -37.195 -0.406 -33.451 1.00 25.78 83 HIS A C 1
ATOM 658 O O . HIS A 1 83 ? -37.583 -1.091 -32.519 1.00 25.78 83 HIS A O 1
ATOM 664 N N . GLN A 1 84 ? -36.805 0.877 -33.363 1.00 26.80 84 GLN A N 1
ATOM 665 C CA . GLN A 1 84 ? -37.268 1.946 -32.464 1.00 26.80 84 GLN A CA 1
ATOM 666 C C . GLN A 1 84 ? -36.540 2.191 -31.131 1.00 26.80 84 GLN A C 1
ATOM 668 O O . GLN A 1 84 ? -36.711 1.517 -30.127 1.00 26.80 84 GLN A O 1
ATOM 673 N N . THR A 1 85 ? -35.784 3.294 -31.169 1.00 26.52 85 THR A N 1
ATOM 674 C CA . THR A 1 85 ? -35.663 4.334 -30.138 1.00 26.52 85 THR A CA 1
ATOM 675 C C . THR A 1 85 ? -36.895 4.481 -29.251 1.00 26.52 85 THR A C 1
ATOM 677 O O . THR A 1 85 ? -37.956 4.775 -29.793 1.00 26.52 85 THR A O 1
ATOM 680 N N . LEU A 1 86 ? -36.703 4.466 -27.930 1.00 28.45 86 LEU A N 1
ATOM 681 C CA . LEU A 1 86 ? -37.371 5.374 -26.995 1.00 28.45 86 LEU A CA 1
ATOM 682 C C . LEU A 1 86 ? -36.444 5.642 -25.799 1.00 28.45 86 LEU A C 1
ATOM 684 O O . LEU A 1 86 ? -36.002 4.721 -25.113 1.00 28.45 86 LEU A O 1
ATOM 688 N N . ASP A 1 87 ? -36.150 6.925 -25.588 1.00 27.77 87 ASP A N 1
ATOM 689 C CA . ASP A 1 87 ? -35.854 7.483 -24.273 1.00 27.77 87 ASP A CA 1
ATOM 690 C C . ASP A 1 87 ? -36.984 7.115 -23.309 1.00 27.77 87 ASP A C 1
ATOM 692 O O . ASP A 1 87 ? -38.144 7.267 -23.680 1.00 27.77 87 ASP A O 1
ATOM 696 N N . GLU A 1 88 ? -36.671 6.750 -22.064 1.00 28.84 88 GLU A N 1
ATOM 697 C CA . GLU A 1 88 ? -37.444 7.271 -20.939 1.00 28.84 88 GLU A CA 1
ATOM 698 C C . GLU A 1 88 ? -36.728 7.153 -19.592 1.00 28.84 88 GLU A C 1
ATOM 700 O O . GLU A 1 88 ? -35.790 6.391 -19.364 1.00 28.84 88 GLU A O 1
ATOM 705 N N . LYS A 1 89 ? -37.168 8.056 -18.730 1.00 27.22 89 LYS A N 1
ATOM 706 C CA . LYS A 1 89 ? -36.540 8.633 -17.554 1.00 27.22 89 LYS A CA 1
ATOM 707 C C . LYS A 1 89 ? -37.310 8.148 -16.321 1.00 27.22 89 LYS A C 1
ATOM 709 O O . LYS A 1 89 ? -38.522 8.003 -16.392 1.00 27.22 89 LYS A O 1
ATOM 714 N N . PHE A 1 90 ? -36.621 8.151 -15.178 1.00 26.91 90 PHE A N 1
ATOM 715 C CA . PHE A 1 90 ? -37.159 8.198 -13.805 1.00 26.91 90 PHE A CA 1
ATOM 716 C C . PHE A 1 90 ? -37.851 6.955 -13.230 1.00 26.91 90 PHE A C 1
ATOM 718 O O . PHE A 1 90 ? -38.694 6.332 -13.857 1.00 26.91 90 PHE A O 1
ATOM 725 N N . GLY A 1 91 ? -37.580 6.701 -11.944 1.00 27.38 91 GLY A N 1
ATOM 726 C CA . GLY A 1 91 ? -38.470 5.878 -11.128 1.00 27.38 91 GLY A CA 1
ATOM 727 C C . GLY A 1 91 ? -37.857 5.273 -9.876 1.00 27.38 91 GLY A C 1
ATOM 728 O O . GLY A 1 91 ? -37.824 4.059 -9.743 1.00 27.38 91 GLY A O 1
ATOM 729 N N . GLU A 1 92 ? -37.396 6.114 -8.958 1.00 30.83 92 GLU A N 1
ATOM 730 C CA . GLU A 1 92 ? -37.238 5.773 -7.542 1.00 30.83 92 GLU A CA 1
ATOM 731 C C . GLU A 1 92 ? -38.612 5.410 -6.952 1.00 30.83 92 GLU A C 1
ATOM 733 O O . GLU A 1 92 ? -39.589 6.121 -7.208 1.00 30.83 92 GLU A O 1
ATOM 738 N N . LYS A 1 93 ? -38.705 4.306 -6.197 1.00 31.03 93 LYS A N 1
ATOM 739 C CA . LYS A 1 93 ? -39.811 4.070 -5.263 1.00 31.03 93 LYS A CA 1
ATOM 740 C C . LYS A 1 93 ? -39.437 3.087 -4.159 1.00 31.03 93 LYS A C 1
ATOM 742 O O . LYS A 1 93 ? -39.066 1.942 -4.412 1.00 31.03 93 LYS A O 1
ATOM 747 N N . ASP A 1 94 ? -39.602 3.600 -2.950 1.00 29.72 94 ASP A N 1
ATOM 748 C CA . ASP A 1 94 ? -39.663 2.921 -1.667 1.00 29.72 94 ASP A CA 1
ATOM 749 C C . ASP A 1 94 ? -40.705 1.797 -1.645 1.00 29.72 94 ASP A C 1
ATOM 751 O O . ASP A 1 94 ? -41.784 1.929 -2.231 1.00 29.72 94 ASP A O 1
ATOM 755 N N . ILE A 1 95 ? -40.426 0.739 -0.877 1.00 33.47 95 ILE A N 1
ATOM 756 C CA . ILE A 1 95 ? -41.467 -0.101 -0.278 1.00 33.47 95 ILE A CA 1
ATOM 757 C C . ILE A 1 95 ? -41.110 -0.340 1.188 1.00 33.47 95 ILE A C 1
ATOM 759 O O . ILE A 1 95 ? -40.137 -1.015 1.521 1.00 33.47 95 ILE A O 1
ATOM 763 N N . GLU A 1 96 ? -41.949 0.225 2.049 1.00 28.78 96 GLU A N 1
ATOM 764 C CA . GLU A 1 96 ? -42.045 -0.044 3.474 1.00 28.78 96 GLU A CA 1
ATOM 765 C C . GLU A 1 96 ? -43.172 -1.067 3.734 1.00 28.78 96 GLU A C 1
ATOM 767 O O . GLU A 1 96 ? -44.222 -1.020 3.094 1.00 28.78 96 GLU A O 1
ATOM 772 N N . ASN A 1 97 ? -42.946 -1.902 4.754 1.00 30.17 97 ASN A N 1
ATOM 773 C CA . ASN A 1 97 ? -43.904 -2.590 5.634 1.00 30.17 97 ASN A CA 1
ATOM 774 C C . ASN A 1 97 ? -44.784 -3.766 5.157 1.00 30.17 97 ASN A C 1
ATOM 776 O O . ASN A 1 97 ? -45.636 -3.645 4.283 1.00 30.17 97 ASN A O 1
ATOM 780 N N . GLY A 1 98 ? -44.740 -4.844 5.966 1.00 26.25 98 GLY A N 1
ATOM 781 C CA . GLY A 1 98 ? -45.978 -5.468 6.453 1.00 26.25 98 GLY A CA 1
ATOM 782 C C . GLY A 1 98 ? -45.987 -6.973 6.763 1.00 26.25 98 GLY A C 1
ATOM 783 O O . GLY A 1 98 ? -46.402 -7.759 5.925 1.00 26.25 98 GLY A O 1
ATOM 784 N N . ASN A 1 99 ? -45.743 -7.302 8.040 1.00 27.75 99 ASN A N 1
ATOM 785 C CA . ASN A 1 99 ? -46.469 -8.281 8.881 1.00 27.75 99 ASN A CA 1
ATOM 786 C C . ASN A 1 99 ? -46.140 -9.799 8.919 1.00 27.75 99 ASN A C 1
ATOM 788 O O . ASN A 1 99 ? -46.466 -10.575 8.030 1.00 27.75 99 ASN A O 1
ATOM 792 N N . ASN A 1 100 ? -45.675 -10.185 10.121 1.00 26.19 100 ASN A N 1
ATOM 793 C CA . ASN A 1 100 ? -46.247 -11.143 11.091 1.00 26.19 100 ASN A CA 1
ATOM 794 C C . ASN A 1 100 ? -46.577 -12.587 10.680 1.00 26.19 100 ASN A C 1
ATOM 796 O O . ASN A 1 100 ? -47.592 -12.828 10.039 1.00 26.19 100 ASN A O 1
ATOM 800 N N . TYR A 1 101 ? -45.887 -13.544 11.321 1.00 27.66 101 TYR A N 1
ATOM 801 C CA . TYR A 1 101 ? -46.503 -14.779 11.824 1.00 27.66 101 TYR A CA 1
ATOM 802 C C . TYR A 1 101 ? -45.966 -15.145 13.218 1.00 27.66 101 TYR A C 1
ATOM 804 O O . TYR A 1 101 ? -44.766 -15.131 13.478 1.00 27.66 101 TYR A O 1
ATOM 812 N N . SER A 1 102 ? -46.915 -15.443 14.104 1.00 27.52 102 SER A N 1
ATOM 813 C CA . SER A 1 102 ? -46.774 -15.955 15.469 1.00 27.52 102 SER A CA 1
ATOM 814 C C . SER A 1 102 ? -46.761 -17.489 15.453 1.00 27.52 102 SER A C 1
ATOM 816 O O . SER A 1 102 ? -47.484 -18.093 14.662 1.00 27.52 102 SER A O 1
ATOM 818 N N . GLY A 1 103 ? -45.991 -18.117 16.345 1.00 27.48 103 GLY A N 1
ATOM 819 C CA . GLY A 1 103 ? -46.006 -19.564 16.580 1.00 27.48 103 GLY A CA 1
ATOM 820 C C . GLY A 1 103 ? -45.149 -19.943 17.789 1.00 27.48 103 GLY A C 1
ATOM 821 O O . GLY A 1 103 ? -43.936 -19.778 17.772 1.00 27.48 103 GLY A O 1
ATOM 822 N N . SER A 1 104 ? -45.803 -20.402 18.854 1.00 24.92 104 SER A N 1
ATOM 823 C CA . SER A 1 104 ? -45.247 -20.715 20.176 1.00 24.92 104 SER A CA 1
ATOM 824 C C . SER A 1 104 ? -44.897 -22.203 20.340 1.00 24.92 104 SER A C 1
ATOM 826 O O . SER A 1 104 ? -45.544 -23.052 19.735 1.00 24.92 104 SER A O 1
ATOM 828 N N . LEU A 1 105 ? -43.990 -22.457 21.298 1.00 25.22 105 LEU A N 1
ATOM 829 C CA . LEU A 1 105 ? -43.844 -23.649 22.154 1.00 25.22 105 LEU A CA 1
ATOM 830 C C . LEU A 1 105 ? -43.054 -24.863 21.614 1.00 25.22 105 LEU A C 1
ATOM 832 O O . LEU A 1 105 ? -43.531 -25.608 20.775 1.00 25.22 105 LEU A O 1
ATOM 836 N N . GLU A 1 106 ? -41.898 -25.156 22.228 1.00 26.47 106 GLU A N 1
ATOM 837 C CA . GLU A 1 106 ? -41.790 -26.260 23.199 1.00 26.47 106 GLU A CA 1
ATOM 838 C C . GLU A 1 106 ? -40.458 -26.260 23.973 1.00 26.47 106 GLU A C 1
ATOM 840 O O . GLU A 1 106 ? -39.387 -25.923 23.475 1.00 26.47 106 GLU A O 1
ATOM 845 N N . LYS A 1 107 ? -40.572 -26.634 25.248 1.00 26.59 107 LYS A N 1
ATOM 846 C CA . LYS A 1 107 ? -39.556 -26.636 26.302 1.00 26.59 107 LYS A CA 1
ATOM 847 C C . LYS A 1 107 ? -39.235 -28.097 26.625 1.00 26.59 107 LYS A C 1
ATOM 849 O O . LYS A 1 107 ? -40.144 -28.831 27.001 1.00 26.59 107 LYS A O 1
ATOM 854 N N . LYS A 1 108 ? -37.966 -28.516 26.559 1.00 28.45 108 LYS A N 1
ATOM 855 C CA . LYS A 1 108 ? -37.503 -29.779 27.164 1.00 28.45 108 LYS A CA 1
ATOM 856 C C . LYS A 1 108 ? -36.207 -29.577 27.944 1.00 28.45 108 LYS A C 1
ATOM 858 O O . LYS A 1 108 ? -35.155 -29.286 27.393 1.00 28.45 108 LYS A O 1
ATOM 863 N N . THR A 1 109 ? -36.336 -29.745 29.253 1.00 23.64 109 THR A N 1
ATOM 864 C CA . THR A 1 109 ? -35.285 -29.957 30.251 1.00 23.64 109 THR A CA 1
ATOM 865 C C . THR A 1 109 ? -34.812 -31.411 30.237 1.00 23.64 109 THR A C 1
ATOM 867 O O . THR A 1 109 ? -35.650 -32.311 30.249 1.00 23.64 109 THR A O 1
ATOM 870 N N . ALA A 1 110 ? -33.501 -31.641 30.338 1.00 29.88 110 ALA A N 1
ATOM 871 C CA . ALA A 1 110 ? -32.934 -32.857 30.920 1.00 29.88 110 ALA A CA 1
ATOM 872 C C . ALA A 1 110 ? -31.580 -32.545 31.581 1.00 29.88 110 ALA A C 1
ATOM 874 O O . ALA A 1 110 ? -30.749 -31.828 31.029 1.00 29.88 110 ALA A O 1
ATOM 875 N N . VAL A 1 111 ? -31.422 -33.064 32.796 1.00 28.23 111 VAL A N 1
ATOM 876 C CA . VAL A 1 111 ? -30.275 -32.948 33.705 1.00 28.23 111 VAL A CA 1
ATOM 877 C C . VAL A 1 111 ? -29.301 -34.100 33.436 1.00 28.23 111 VAL A C 1
ATOM 879 O O . VAL A 1 111 ? -29.741 -35.223 33.208 1.00 28.23 111 VAL A O 1
ATOM 882 N N . GLY A 1 112 ? -27.994 -33.842 33.527 1.00 29.14 112 GLY A N 1
ATOM 883 C CA . GLY A 1 112 ? -26.954 -34.873 33.519 1.00 29.14 112 GLY A CA 1
ATOM 884 C C . GLY A 1 112 ? -25.584 -34.294 33.873 1.00 29.14 112 GLY A C 1
ATOM 885 O O . GLY A 1 112 ? -24.933 -33.663 33.051 1.00 29.14 112 GLY A O 1
ATOM 886 N N . SER A 1 113 ? -25.183 -34.481 35.126 1.00 30.23 113 SER A N 1
ATOM 887 C CA . SER A 1 113 ? -23.907 -34.104 35.742 1.00 30.23 113 SER A CA 1
ATOM 888 C C . SER A 1 113 ? -22.738 -34.980 35.282 1.00 30.23 113 SER A C 1
ATOM 890 O O . SER A 1 113 ? -22.907 -36.190 35.297 1.00 30.23 113 SER A O 1
ATOM 892 N N . HIS A 1 114 ? -21.553 -34.409 35.021 1.00 31.77 114 HIS A N 1
ATOM 893 C CA . HIS A 1 114 ? -20.242 -34.962 35.419 1.00 31.77 114 HIS A CA 1
ATOM 894 C C . HIS A 1 114 ? -19.131 -33.894 35.287 1.00 31.77 114 HIS A C 1
ATOM 896 O O . HIS A 1 114 ? -19.114 -33.093 34.357 1.00 31.77 114 HIS A O 1
ATOM 902 N N . LEU A 1 115 ? -18.241 -33.863 36.282 1.00 31.14 115 LEU A N 1
ATOM 903 C CA . LEU A 1 115 ? -17.212 -32.856 36.576 1.00 31.14 115 LEU A CA 1
ATOM 904 C C . LEU A 1 115 ? -15.865 -33.117 35.852 1.00 31.14 115 LEU A C 1
ATOM 906 O O . LEU A 1 115 ? -15.284 -34.170 36.078 1.00 31.14 115 LEU A O 1
ATOM 910 N N . SER A 1 116 ? -15.376 -32.101 35.107 1.00 31.00 116 SER A N 1
ATOM 911 C CA . SER A 1 116 ? -13.986 -31.553 34.948 1.00 31.00 116 SER A CA 1
ATOM 912 C C . SER A 1 116 ? -12.786 -32.472 34.565 1.00 31.00 116 SER A C 1
ATOM 914 O O . SER A 1 116 ? -12.729 -33.607 35.020 1.00 31.00 116 SER A O 1
ATOM 916 N N . PRO A 1 117 ? -11.776 -31.997 33.777 1.00 35.09 117 PRO A N 1
ATOM 917 C CA . PRO A 1 117 ? -10.968 -30.808 34.101 1.00 35.09 117 PRO A CA 1
ATOM 918 C C . PRO A 1 117 ? -10.697 -29.787 32.977 1.00 35.09 117 PRO A C 1
ATOM 920 O O . PRO A 1 117 ? -10.337 -30.105 31.850 1.00 35.09 117 PRO A O 1
ATOM 923 N N . THR A 1 118 ? -10.833 -28.524 33.385 1.00 36.12 118 THR A N 1
ATOM 924 C CA . THR A 1 118 ? -10.010 -27.346 33.076 1.00 36.12 118 THR A CA 1
ATOM 925 C C . THR A 1 118 ? -9.275 -27.323 31.732 1.00 36.12 118 THR A C 1
ATOM 927 O O . THR A 1 118 ? -8.109 -27.693 31.626 1.00 36.12 118 THR A O 1
ATOM 930 N N . THR A 1 119 ? -9.922 -26.737 30.728 1.00 33.22 119 THR A N 1
ATOM 931 C CA . THR A 1 119 ? -9.239 -26.055 29.622 1.00 33.22 119 THR A CA 1
ATOM 932 C C . THR A 1 119 ? -9.724 -24.613 29.593 1.00 33.22 119 THR A C 1
ATOM 934 O O . THR A 1 119 ? -10.918 -24.326 29.615 1.00 33.22 119 THR A O 1
ATOM 937 N N . THR A 1 120 ? -8.764 -23.702 29.655 1.00 37.69 120 THR A N 1
ATOM 938 C CA . THR A 1 120 ? -8.910 -22.248 29.606 1.00 37.69 120 THR A CA 1
ATOM 939 C C . THR A 1 120 ? -9.835 -21.830 28.456 1.00 37.69 120 THR A C 1
ATOM 941 O O . THR A 1 120 ? -9.550 -22.183 27.309 1.00 37.69 120 THR A O 1
ATOM 944 N N . PRO A 1 121 ? -10.921 -21.070 28.695 1.00 36.66 121 PRO A N 1
ATOM 945 C CA . PRO A 1 121 ? -11.712 -20.541 27.597 1.00 36.66 121 PRO A CA 1
ATOM 946 C C . PRO A 1 121 ? -10.894 -19.478 26.856 1.00 36.66 121 PRO A C 1
ATOM 948 O O . PRO A 1 121 ? -10.352 -18.545 27.448 1.00 36.66 121 PRO A O 1
ATOM 951 N N . SER A 1 122 ? -10.783 -19.662 25.542 1.00 38.62 122 SER A N 1
ATOM 952 C CA . SER A 1 122 ? -10.167 -18.707 24.620 1.00 38.62 122 SER A CA 1
ATOM 953 C C . SER A 1 122 ? -10.883 -17.349 24.711 1.00 38.62 122 SER A C 1
ATOM 955 O O . SER A 1 122 ? -12.114 -17.332 24.770 1.00 38.62 122 SER A O 1
ATOM 957 N N . PRO A 1 123 ? -10.173 -16.204 24.684 1.00 37.53 123 PRO A N 1
ATOM 958 C CA . PRO A 1 123 ? -10.760 -14.884 24.933 1.00 37.53 123 PRO A CA 1
ATOM 959 C C . PRO A 1 123 ? -11.516 -14.317 23.714 1.00 37.53 123 PRO A C 1
ATOM 961 O O . PRO A 1 123 ? -11.454 -13.123 23.450 1.00 37.53 123 PRO A O 1
ATOM 964 N N . LEU A 1 124 ? -12.220 -15.162 22.951 1.00 40.28 124 LEU A N 1
ATOM 965 C CA . LEU A 1 124 ? -12.879 -14.778 21.695 1.00 40.28 124 LEU A CA 1
ATOM 966 C C . LEU A 1 124 ? -14.411 -14.910 21.714 1.00 40.28 124 LEU A C 1
ATOM 968 O O . LEU A 1 124 ? -15.046 -14.922 20.665 1.00 40.28 124 LEU A O 1
ATOM 972 N N . SER A 1 125 ? -15.026 -15.013 22.892 1.00 36.88 125 SER A N 1
ATOM 973 C CA . SER A 1 125 ? -16.486 -15.097 23.011 1.00 36.88 125 SER A CA 1
ATOM 974 C C . SER A 1 125 ? -17.075 -13.722 23.319 1.00 36.88 125 SER A C 1
ATOM 976 O O . SER A 1 125 ? -17.128 -13.330 24.482 1.00 36.88 125 SER A O 1
ATOM 978 N N . GLY A 1 126 ? -17.520 -12.996 22.289 1.00 39.72 126 GLY A N 1
ATOM 979 C CA . GLY A 1 126 ? -18.421 -11.855 22.493 1.00 39.72 126 GLY A CA 1
ATOM 980 C C . GLY A 1 126 ? -18.226 -10.631 21.602 1.00 39.72 126 GLY A C 1
ATOM 981 O O . GLY A 1 126 ? -18.268 -9.523 22.127 1.00 39.72 126 GLY A O 1
ATOM 982 N N . LEU A 1 127 ? -18.066 -10.784 20.283 1.00 33.53 127 LEU A N 1
ATOM 983 C CA . LEU A 1 127 ? -18.198 -9.641 19.370 1.00 33.53 127 LEU A CA 1
ATOM 984 C C . LEU A 1 127 ? -19.448 -9.781 18.496 1.00 33.53 127 LEU A C 1
ATOM 986 O O . LEU A 1 127 ? -19.693 -10.839 17.924 1.00 33.53 127 LEU A O 1
ATOM 990 N N . GLN A 1 128 ? -20.238 -8.706 18.452 1.00 34.78 128 GLN A N 1
ATOM 991 C CA . GLN A 1 128 ? -21.519 -8.613 17.757 1.00 34.78 128 GLN A CA 1
ATOM 992 C C . GLN A 1 128 ? -21.400 -8.913 16.258 1.00 34.78 128 GLN A C 1
ATOM 994 O O . GLN A 1 128 ? -20.563 -8.356 15.550 1.00 34.78 128 GLN A O 1
ATOM 999 N N . GLU A 1 129 ? -22.315 -9.761 15.802 1.00 42.38 129 GLU A N 1
ATOM 1000 C CA . GLU A 1 129 ? -22.586 -10.107 14.412 1.00 42.38 129 GLU A CA 1
ATOM 1001 C C . GLU A 1 129 ? -23.165 -8.883 13.688 1.00 42.38 129 GLU A C 1
ATOM 1003 O O . GLU A 1 129 ? -24.307 -8.481 13.912 1.00 42.38 129 GLU A O 1
ATOM 1008 N N . GLY A 1 130 ? -22.353 -8.227 12.859 1.00 41.84 130 GLY A N 1
ATOM 1009 C CA . GLY A 1 130 ? -22.745 -6.989 12.192 1.00 41.84 130 GLY A CA 1
ATOM 1010 C C . GLY A 1 130 ? -21.815 -6.640 11.037 1.00 41.84 130 GLY A C 1
ATOM 1011 O O . GLY A 1 130 ? -20.771 -6.027 11.232 1.00 41.84 130 GLY A O 1
ATOM 1012 N N . SER A 1 131 ? -22.229 -7.000 9.817 1.00 42.06 131 SER A N 1
ATOM 1013 C CA . SER A 1 131 ? -21.575 -6.744 8.517 1.00 42.06 131 SER A CA 1
ATOM 1014 C C . SER A 1 131 ? -20.238 -7.466 8.269 1.00 42.06 131 SER A C 1
ATOM 1016 O O . SER A 1 131 ? -19.174 -6.870 8.116 1.00 42.06 131 SER A O 1
ATOM 1018 N N . HIS A 1 132 ? -20.307 -8.794 8.170 1.00 53.50 132 HIS A N 1
ATOM 1019 C CA . HIS A 1 132 ? -19.185 -9.636 7.760 1.00 53.50 132 HIS A CA 1
ATOM 1020 C C . HIS A 1 132 ? -18.947 -9.547 6.243 1.00 53.50 132 HIS A C 1
ATOM 1022 O O . HIS A 1 132 ? -19.708 -10.112 5.469 1.00 53.50 132 HIS A O 1
ATOM 1028 N N . ILE A 1 133 ? -17.868 -8.887 5.802 1.00 58.28 133 ILE A N 1
ATOM 1029 C CA . ILE A 1 133 ? -17.455 -8.840 4.377 1.00 58.28 133 ILE A CA 1
ATOM 1030 C C . ILE A 1 133 ? -16.888 -10.208 3.905 1.00 58.28 133 ILE A C 1
ATOM 1032 O O . ILE A 1 133 ? -16.598 -10.408 2.731 1.00 58.28 133 ILE A O 1
ATOM 1036 N N . GLY A 1 134 ? -16.785 -11.198 4.804 1.00 59.19 134 GLY A N 1
ATOM 1037 C CA . GLY A 1 134 ? -16.572 -12.610 4.456 1.00 59.19 134 GLY A CA 1
ATOM 1038 C C . GLY A 1 134 ? -15.143 -13.001 4.069 1.00 59.19 134 GLY A C 1
ATOM 1039 O O . GLY A 1 134 ? -14.935 -14.118 3.605 1.00 59.19 134 GLY A O 1
ATOM 1040 N N . TRP A 1 135 ? -14.151 -12.126 4.263 1.00 70.62 135 TRP A N 1
ATOM 1041 C CA . TRP A 1 135 ? -12.793 -12.354 3.770 1.00 70.62 135 TRP A CA 1
ATOM 1042 C C . TRP A 1 135 ? -11.694 -11.876 4.735 1.00 70.62 135 TRP A C 1
ATOM 1044 O O . TRP A 1 135 ? -11.859 -10.877 5.423 1.00 70.62 135 TRP A O 1
ATOM 1054 N N . GLY A 1 136 ? -10.545 -12.566 4.744 1.00 81.44 136 GLY A N 1
ATOM 1055 C CA . GLY A 1 136 ? -9.351 -12.169 5.502 1.00 81.44 136 GLY A CA 1
ATOM 1056 C C . GLY A 1 136 ? -9.433 -12.431 7.012 1.00 81.44 136 GLY A C 1
ATOM 1057 O O . GLY A 1 136 ? -10.423 -12.951 7.526 1.00 81.44 136 GLY A O 1
ATOM 1058 N N . HIS A 1 137 ? -8.352 -12.113 7.733 1.00 90.06 137 HIS A N 1
ATOM 1059 C CA . HIS A 1 137 ? -8.353 -12.173 9.196 1.00 90.06 137 HIS A CA 1
ATOM 1060 C C . HIS A 1 137 ? -8.958 -10.903 9.801 1.00 90.06 137 HIS A C 1
ATOM 1062 O O . HIS A 1 137 ? -8.650 -9.786 9.381 1.00 90.06 137 HIS A O 1
ATOM 1068 N N . TRP A 1 138 ? -9.789 -11.084 10.820 1.00 93.31 138 TRP A N 1
ATOM 1069 C CA . TRP A 1 138 ? -10.400 -9.992 11.563 1.00 93.31 138 TRP A CA 1
ATOM 1070 C C . TRP A 1 138 ? -9.512 -9.640 12.747 1.00 93.31 138 TRP A C 1
ATOM 1072 O O . TRP A 1 138 ? -9.359 -10.443 13.663 1.00 93.31 138 TRP A O 1
ATOM 1082 N N . PHE A 1 139 ? -8.933 -8.445 12.719 1.00 95.88 139 PHE A N 1
ATOM 1083 C CA . PHE A 1 139 ? -8.140 -7.928 13.827 1.00 95.88 139 PHE A CA 1
ATOM 1084 C C . PHE A 1 139 ? -8.990 -6.989 14.679 1.00 95.88 139 PHE A C 1
ATOM 1086 O O . PHE A 1 139 ? -9.671 -6.101 14.155 1.00 95.88 139 PHE A O 1
ATOM 1093 N N . THR A 1 140 ? -8.912 -7.140 15.998 1.00 96.62 140 THR A N 1
ATOM 1094 C CA . THR A 1 140 ? -9.469 -6.143 16.918 1.00 96.62 140 THR A CA 1
ATOM 1095 C C . THR A 1 140 ? -8.590 -4.892 16.928 1.00 96.62 140 THR A C 1
ATOM 1097 O O . THR A 1 140 ? -7.392 -4.945 16.618 1.00 96.62 140 THR A O 1
ATOM 1100 N N . LEU A 1 141 ? -9.149 -3.749 17.336 1.00 97.56 141 LEU A N 1
ATOM 1101 C CA . LEU A 1 141 ? -8.357 -2.540 17.566 1.00 97.56 141 LEU A CA 1
ATOM 1102 C C . LEU A 1 141 ? -7.230 -2.819 18.563 1.00 97.56 141 LEU A C 1
ATOM 1104 O O . LEU A 1 141 ? -6.122 -2.303 18.406 1.00 97.56 141 LEU A O 1
ATOM 1108 N N . ARG A 1 142 ? -7.497 -3.661 19.569 1.00 97.62 142 ARG A N 1
ATOM 1109 C CA . ARG A 1 142 ? -6.510 -4.023 20.581 1.00 97.62 142 ARG A CA 1
ATOM 1110 C C . ARG A 1 142 ? -5.337 -4.798 19.988 1.00 97.62 142 ARG A C 1
ATOM 1112 O O . ARG A 1 142 ? -4.198 -4.481 20.335 1.00 97.62 142 ARG A O 1
ATOM 1119 N N . ASP A 1 143 ? -5.589 -5.748 19.088 1.00 97.00 143 ASP A N 1
ATOM 1120 C CA . ASP A 1 143 ? -4.528 -6.503 18.408 1.00 97.00 143 ASP A CA 1
ATOM 1121 C C . ASP A 1 143 ? -3.581 -5.558 17.669 1.00 97.00 143 ASP A C 1
ATOM 1123 O O . ASP A 1 143 ? -2.359 -5.647 17.812 1.00 97.00 143 ASP A O 1
ATOM 1127 N N . LEU A 1 144 ? -4.148 -4.603 16.928 1.00 98.44 144 LEU A N 1
ATOM 1128 C CA . LEU A 1 144 ? -3.373 -3.656 16.129 1.00 98.44 144 LEU A CA 1
ATOM 1129 C C . LEU A 1 144 ? -2.675 -2.599 16.983 1.00 98.44 144 LEU A C 1
ATOM 1131 O O . LEU A 1 144 ? -1.551 -2.214 16.663 1.00 98.44 144 LEU A O 1
ATOM 1135 N N . GLN A 1 145 ? -3.276 -2.172 18.096 1.00 98.19 145 GLN A N 1
ATOM 1136 C CA . GLN A 1 145 ? -2.596 -1.333 19.083 1.00 98.19 145 GLN A CA 1
ATOM 1137 C C . GLN A 1 145 ? -1.370 -2.047 19.645 1.00 98.19 145 GLN A C 1
ATOM 1139 O O . GLN A 1 145 ? -0.287 -1.477 19.636 1.00 98.19 145 GLN A O 1
ATOM 1144 N N . VAL A 1 146 ? -1.503 -3.293 20.101 1.00 98.19 146 VAL A N 1
ATOM 1145 C CA . VAL A 1 146 ? -0.361 -4.045 20.641 1.00 98.19 146 VAL A CA 1
ATOM 1146 C C . VAL A 1 146 ? 0.709 -4.241 19.566 1.00 98.19 146 VAL A C 1
ATOM 1148 O O . VAL A 1 146 ? 1.881 -3.970 19.822 1.00 98.19 146 VAL A O 1
ATOM 1151 N N . ALA A 1 147 ? 0.313 -4.632 18.352 1.00 98.44 147 ALA A N 1
ATOM 1152 C CA . ALA A 1 147 ? 1.248 -4.892 17.262 1.00 98.44 147 ALA A CA 1
ATOM 1153 C C . ALA A 1 147 ? 2.057 -3.657 16.836 1.00 98.44 147 ALA A C 1
ATOM 1155 O O . ALA A 1 147 ? 3.197 -3.800 16.402 1.00 98.44 147 ALA A O 1
ATOM 1156 N N . THR A 1 148 ? 1.484 -2.456 16.955 1.00 98.56 148 THR A N 1
ATOM 1157 C CA . THR A 1 148 ? 2.091 -1.188 16.503 1.00 98.56 148 THR A CA 1
ATOM 1158 C C . THR A 1 148 ? 2.653 -0.336 17.645 1.00 98.56 148 THR A C 1
ATOM 1160 O O . THR A 1 148 ? 2.963 0.839 17.438 1.00 98.56 148 THR A O 1
ATOM 1163 N N . ASN A 1 149 ? 2.774 -0.896 18.855 1.00 98.12 149 ASN A N 1
ATOM 1164 C CA . ASN A 1 149 ? 3.139 -0.156 20.068 1.00 98.12 149 ASN A CA 1
ATOM 1165 C C . ASN A 1 149 ? 2.233 1.073 20.303 1.00 98.12 149 ASN A C 1
ATOM 1167 O O . ASN A 1 149 ? 2.692 2.192 20.477 1.00 98.12 149 ASN A O 1
ATOM 1171 N N . HIS A 1 150 ? 0.920 0.872 20.268 1.00 98.00 150 HIS A N 1
ATOM 1172 C CA . HIS A 1 150 ? -0.100 1.915 20.380 1.00 98.00 150 HIS A CA 1
ATOM 1173 C C . HIS A 1 150 ? -0.036 2.973 19.268 1.00 98.00 150 HIS A C 1
ATOM 1175 O O . HIS A 1 150 ? -0.276 4.152 19.522 1.00 98.00 150 HIS A O 1
ATOM 1181 N N . PHE A 1 151 ? 0.234 2.548 18.027 1.00 97.81 151 PHE A N 1
ATOM 1182 C CA . PHE A 1 151 ? 0.408 3.442 16.876 1.00 97.81 151 PHE A CA 1
ATOM 1183 C C . PHE A 1 151 ? 1.510 4.485 17.115 1.00 97.81 151 PHE A C 1
ATOM 1185 O O . PHE A 1 151 ? 1.336 5.671 16.819 1.00 97.81 151 PHE A O 1
ATOM 1192 N N . ALA A 1 152 ? 2.632 4.040 17.689 1.00 98.00 152 ALA A N 1
ATOM 1193 C CA . ALA A 1 152 ? 3.750 4.909 18.026 1.00 98.00 152 ALA A CA 1
ATOM 1194 C C . ALA A 1 152 ? 4.313 5.613 16.782 1.00 98.00 152 ALA A C 1
ATOM 1196 O O . ALA A 1 152 ? 4.343 5.046 15.685 1.00 98.00 152 ALA A O 1
ATOM 1197 N N . LYS A 1 153 ? 4.781 6.853 16.949 1.00 97.44 153 LYS A N 1
ATOM 1198 C CA . LYS A 1 153 ? 5.253 7.684 15.832 1.00 97.44 153 LYS A CA 1
ATOM 1199 C C . LYS A 1 153 ? 6.493 7.087 15.161 1.00 97.44 153 LYS A C 1
ATOM 1201 O O . LYS A 1 153 ? 6.643 7.186 13.950 1.00 97.44 153 LYS A O 1
ATOM 1206 N N . GLU A 1 154 ? 7.351 6.441 15.938 1.00 97.62 154 GLU A N 1
ATOM 1207 C CA . GLU A 1 154 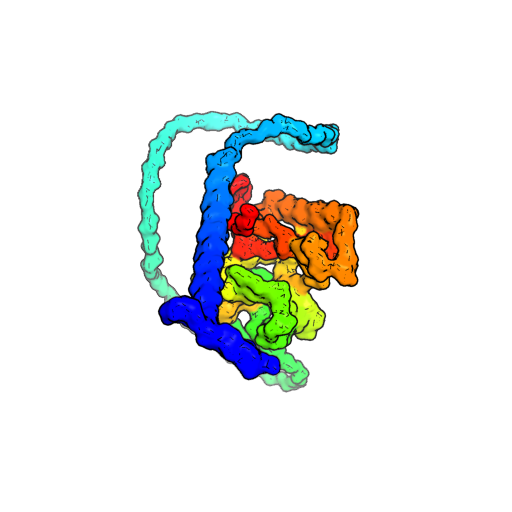? 8.545 5.732 15.480 1.00 97.62 154 GLU A CA 1
ATOM 1208 C C . GLU A 1 154 ? 8.240 4.534 14.572 1.00 97.62 154 GLU A C 1
ATOM 1210 O O . GLU A 1 154 ? 9.109 4.113 13.816 1.00 97.62 154 GLU A O 1
ATOM 1215 N N . ASN A 1 155 ? 7.010 4.013 14.607 1.00 97.62 155 ASN A N 1
ATOM 1216 C CA . ASN A 1 155 ? 6.576 2.917 13.746 1.00 97.62 155 ASN A CA 1
ATOM 1217 C C . ASN A 1 155 ? 5.946 3.404 12.435 1.00 97.62 155 ASN A C 1
ATOM 1219 O O . ASN A 1 155 ? 5.527 2.574 11.634 1.00 97.62 155 ASN A O 1
ATOM 1223 N N . ILE A 1 156 ? 5.844 4.712 12.187 1.00 97.12 156 ILE A N 1
ATOM 1224 C CA . ILE A 1 156 ? 5.291 5.224 10.928 1.00 97.12 156 ILE A CA 1
ATOM 1225 C C . ILE A 1 156 ? 6.266 4.929 9.784 1.00 97.12 156 ILE A C 1
ATOM 1227 O O . ILE A 1 156 ? 7.419 5.350 9.810 1.00 97.12 156 ILE A O 1
ATOM 1231 N N . ILE A 1 157 ? 5.771 4.235 8.759 1.00 94.62 157 ILE A N 1
ATOM 1232 C CA . ILE A 1 157 ? 6.508 3.906 7.527 1.00 94.62 157 ILE A CA 1
ATOM 1233 C C . ILE A 1 157 ? 5.918 4.579 6.282 1.00 94.62 157 ILE A C 1
ATOM 1235 O O . ILE A 1 157 ? 6.511 4.520 5.209 1.00 94.62 157 ILE A O 1
ATOM 1239 N N . GLY A 1 158 ? 4.762 5.231 6.415 1.00 92.06 158 GLY A N 1
ATOM 1240 C CA . GLY A 1 158 ? 4.151 6.043 5.368 1.00 92.06 158 GLY A CA 1
ATOM 1241 C C . GLY A 1 158 ? 3.072 6.953 5.944 1.00 92.06 158 GLY A C 1
ATOM 1242 O O . GLY A 1 158 ? 2.336 6.551 6.842 1.00 92.06 158 GLY A O 1
ATOM 1243 N N . ASP A 1 159 ? 2.978 8.175 5.433 1.00 90.94 159 ASP A N 1
ATOM 1244 C CA . ASP A 1 159 ? 1.982 9.172 5.834 1.00 90.94 159 ASP A CA 1
ATOM 1245 C C . ASP A 1 159 ? 1.551 9.957 4.588 1.00 90.94 159 ASP A C 1
ATOM 1247 O O . ASP A 1 159 ? 2.394 10.455 3.838 1.00 90.94 159 ASP A O 1
ATOM 1251 N N . GLY A 1 160 ? 0.247 10.013 4.317 1.00 83.38 160 GLY A N 1
ATOM 1252 C CA . GLY A 1 160 ? -0.283 10.670 3.129 1.00 83.38 160 GLY A CA 1
ATOM 1253 C C . GLY A 1 160 ? -1.806 10.775 3.113 1.00 83.38 160 GLY A C 1
ATOM 1254 O O . GLY A 1 160 ? -2.496 10.459 4.078 1.00 83.38 160 GLY A O 1
ATOM 1255 N N . GLY A 1 161 ? -2.357 11.201 1.972 1.00 80.19 161 GLY A N 1
ATOM 1256 C CA . GLY A 1 161 ? -3.796 11.473 1.819 1.00 80.19 161 GLY A CA 1
ATOM 1257 C C . GLY A 1 161 ? -4.729 10.267 2.004 1.00 80.19 161 GLY A C 1
ATOM 1258 O O . GLY A 1 161 ? -5.937 10.448 2.110 1.00 80.19 161 GLY A O 1
ATOM 1259 N N . TYR A 1 162 ? -4.181 9.050 2.059 1.00 78.62 162 TYR A N 1
ATOM 1260 C CA . TYR A 1 162 ? -4.924 7.808 2.302 1.00 78.62 162 TYR A CA 1
ATOM 1261 C C . TYR A 1 162 ? -4.831 7.328 3.759 1.00 78.62 162 TYR A C 1
ATOM 1263 O O . TYR A 1 162 ? -5.327 6.250 4.083 1.00 78.62 162 TYR A O 1
ATOM 1271 N N . GLY A 1 163 ? -4.192 8.105 4.638 1.00 90.75 163 GLY A N 1
ATOM 1272 C CA . GLY A 1 163 ? -3.967 7.773 6.041 1.00 90.75 163 GLY A CA 1
ATOM 1273 C C . GLY A 1 163 ? -2.506 7.473 6.365 1.00 90.75 163 GLY A C 1
ATOM 1274 O O . GLY 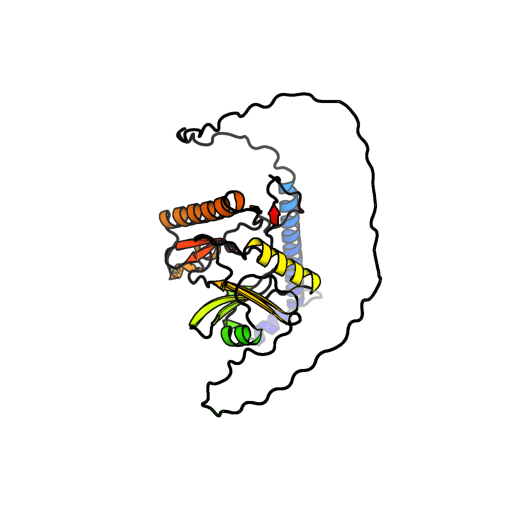A 1 163 ? -1.593 7.808 5.610 1.00 90.75 163 GLY A O 1
ATOM 1275 N N . VAL A 1 164 ? -2.298 6.833 7.516 1.00 95.62 164 VAL A N 1
ATOM 1276 C CA . VAL A 1 164 ? -0.967 6.561 8.074 1.00 95.62 164 VAL A CA 1
ATOM 1277 C C . VAL A 1 164 ? -0.718 5.061 8.088 1.00 95.62 164 VAL A C 1
ATOM 1279 O O . VAL A 1 164 ? -1.567 4.281 8.524 1.00 95.62 164 VAL A O 1
ATOM 1282 N N . VAL A 1 165 ? 0.456 4.653 7.624 1.00 97.19 165 VAL A N 1
ATOM 1283 C CA . VAL A 1 165 ? 0.909 3.265 7.605 1.00 97.19 165 VAL A CA 1
ATOM 1284 C C . VAL A 1 165 ? 1.936 3.064 8.709 1.00 97.19 165 VAL A C 1
ATOM 1286 O O . VAL A 1 165 ? 2.963 3.742 8.748 1.00 97.19 165 VAL A O 1
ATOM 1289 N N . TYR A 1 166 ? 1.665 2.103 9.584 1.00 98.38 166 TYR A N 1
ATOM 1290 C CA . TYR A 1 166 ? 2.535 1.721 10.687 1.00 98.38 166 TYR A CA 1
ATOM 1291 C C . TYR A 1 166 ? 3.173 0.361 10.412 1.00 98.38 166 TYR A C 1
ATOM 1293 O O . TYR A 1 166 ? 2.484 -0.584 10.031 1.00 98.38 166 TYR A O 1
ATOM 1301 N N . HIS A 1 167 ? 4.469 0.229 10.659 1.00 98.25 167 HIS A N 1
ATOM 1302 C CA . HIS A 1 167 ? 5.083 -1.069 10.886 1.00 98.25 167 HIS A CA 1
ATOM 1303 C C . HIS A 1 167 ? 4.543 -1.660 12.196 1.00 98.25 167 HIS A C 1
ATOM 1305 O O . HIS A 1 167 ? 4.370 -0.961 13.198 1.00 98.25 167 HIS A O 1
ATOM 1311 N N . GLY A 1 168 ? 4.273 -2.959 12.195 1.00 98.31 168 GLY A N 1
ATOM 1312 C CA . GLY A 1 168 ? 3.849 -3.678 13.383 1.00 98.31 168 GLY A CA 1
ATOM 1313 C C . GLY A 1 168 ? 4.354 -5.110 13.390 1.00 98.31 168 GLY A C 1
ATOM 1314 O O . GLY A 1 168 ? 4.778 -5.659 12.376 1.00 98.31 168 GLY A O 1
ATOM 1315 N N . THR A 1 169 ? 4.302 -5.736 14.558 1.00 98.38 169 THR A N 1
ATOM 1316 C CA . THR A 1 169 ? 4.613 -7.155 14.735 1.00 98.38 169 THR A CA 1
ATOM 1317 C C . THR A 1 169 ? 3.453 -7.819 15.459 1.00 98.38 169 THR A C 1
ATOM 1319 O O . THR A 1 169 ? 3.172 -7.503 16.613 1.00 98.38 169 THR A O 1
ATOM 1322 N N . LEU A 1 170 ? 2.766 -8.736 14.778 1.00 96.19 170 LEU A N 1
ATOM 1323 C CA . LEU A 1 170 ? 1.665 -9.497 15.366 1.00 96.19 170 LEU A CA 1
ATOM 1324 C C . LEU A 1 170 ? 2.161 -10.379 16.527 1.00 96.19 170 LEU A C 1
ATOM 1326 O O . LEU A 1 170 ? 3.353 -10.662 16.664 1.00 96.19 170 LEU A O 1
ATOM 1330 N N . THR A 1 171 ? 1.236 -10.875 17.351 1.00 93.19 171 THR A N 1
ATOM 1331 C CA . THR A 1 171 ? 1.541 -11.757 18.497 1.00 93.19 171 THR A CA 1
ATOM 1332 C C . THR A 1 171 ? 2.320 -13.010 18.090 1.00 93.19 171 THR A C 1
ATOM 1334 O O . THR A 1 171 ? 3.238 -13.427 18.795 1.00 93.19 171 THR A O 1
ATOM 1337 N N . ASN A 1 172 ? 2.029 -13.550 16.905 1.00 92.88 172 ASN A N 1
ATOM 1338 C CA . ASN A 1 172 ? 2.738 -14.675 16.289 1.00 92.88 172 ASN A CA 1
ATOM 1339 C C . ASN A 1 172 ? 4.093 -14.297 15.648 1.00 92.88 172 ASN A C 1
ATOM 1341 O O . ASN A 1 172 ? 4.639 -15.084 14.881 1.00 92.88 172 ASN A O 1
ATOM 1345 N N . LYS A 1 173 ? 4.617 -13.096 15.927 1.00 96.38 173 LYS A N 1
ATOM 1346 C CA . LYS A 1 173 ? 5.874 -12.541 15.395 1.00 96.38 173 LYS A CA 1
ATOM 1347 C C . LYS A 1 173 ? 5.885 -12.239 13.896 1.00 96.38 173 LYS A C 1
ATOM 1349 O O . LYS A 1 173 ? 6.938 -11.913 13.358 1.00 96.38 173 LYS A O 1
ATOM 1354 N N . THR A 1 174 ? 4.735 -12.279 13.225 1.00 96.25 174 THR A N 1
ATOM 1355 C CA . THR A 1 174 ? 4.652 -11.890 11.811 1.00 96.25 174 THR A CA 1
ATOM 1356 C C . THR A 1 174 ? 4.761 -10.366 11.678 1.00 96.25 174 THR A C 1
ATOM 1358 O O . THR A 1 174 ? 3.940 -9.662 12.279 1.00 96.25 174 THR A O 1
ATOM 1361 N N . PRO A 1 175 ? 5.727 -9.836 10.904 1.00 97.44 175 PRO A N 1
ATOM 1362 C CA . PRO A 1 175 ? 5.797 -8.410 10.610 1.00 97.44 175 PRO A CA 1
ATOM 1363 C C . PRO A 1 175 ? 4.684 -8.010 9.634 1.00 97.44 175 PRO A C 1
ATOM 1365 O O . PRO A 1 175 ? 4.390 -8.723 8.670 1.00 97.44 175 PRO A O 1
ATOM 1368 N N . VAL A 1 176 ? 4.058 -6.863 9.886 1.00 98.19 176 VAL A N 1
ATOM 1369 C CA . VAL A 1 176 ? 2.912 -6.358 9.119 1.00 98.19 176 VAL A CA 1
ATOM 1370 C C . VAL A 1 176 ? 3.007 -4.855 8.885 1.00 98.19 176 VAL A C 1
ATOM 1372 O O . VAL A 1 176 ? 3.641 -4.130 9.652 1.00 98.19 176 VAL A O 1
ATOM 1375 N N . ALA A 1 177 ? 2.341 -4.388 7.832 1.00 98.25 177 ALA A N 1
ATOM 1376 C CA . ALA A 1 177 ? 2.068 -2.975 7.608 1.00 98.25 177 ALA A CA 1
ATOM 1377 C C . ALA A 1 177 ? 0.584 -2.699 7.892 1.00 98.25 177 ALA A C 1
ATOM 1379 O O . ALA A 1 177 ? -0.299 -3.255 7.239 1.00 98.25 177 ALA A O 1
ATOM 1380 N N . VAL A 1 178 ? 0.301 -1.854 8.881 1.00 98.31 178 VAL A N 1
ATOM 1381 C CA . VAL A 1 178 ? -1.054 -1.478 9.301 1.00 98.31 178 VAL A CA 1
ATOM 1382 C C . VAL A 1 178 ? -1.376 -0.097 8.745 1.00 98.31 178 VAL A C 1
ATOM 1384 O O . VAL A 1 178 ? -0.903 0.912 9.264 1.00 98.31 178 VAL A O 1
ATOM 1387 N N . LYS A 1 179 ? -2.192 -0.041 7.692 1.00 97.56 179 LYS A N 1
ATOM 1388 C CA . LYS A 1 179 ? -2.698 1.206 7.106 1.00 97.56 179 LYS A CA 1
ATOM 1389 C C . LYS A 1 179 ? -3.951 1.632 7.863 1.00 97.56 179 LYS A C 1
ATOM 1391 O O . LYS A 1 179 ? -5.013 1.031 7.711 1.00 97.56 179 LYS A O 1
ATOM 1396 N N . LYS A 1 180 ? -3.821 2.663 8.693 1.00 96.38 180 LYS A N 1
ATOM 1397 C CA . LYS A 1 180 ? -4.925 3.320 9.392 1.00 96.38 180 LYS A CA 1
ATOM 1398 C C . LYS A 1 180 ? -5.476 4.430 8.503 1.00 96.38 180 LYS A C 1
ATOM 1400 O O . LYS A 1 180 ? -4.795 5.426 8.265 1.00 96.38 180 LYS A O 1
ATOM 1405 N N . LEU A 1 181 ? -6.710 4.266 8.036 1.00 93.88 181 LEU A N 1
ATOM 1406 C CA . LEU A 1 181 ? -7.357 5.249 7.173 1.00 93.88 181 LEU A CA 1
ATOM 1407 C C . LEU A 1 181 ? -7.783 6.461 8.008 1.00 93.88 181 LEU A C 1
ATOM 1409 O O . LEU A 1 181 ? -8.480 6.320 9.014 1.00 93.88 181 LEU A O 1
ATOM 1413 N N . LEU A 1 182 ? -7.346 7.649 7.592 1.00 85.81 182 LEU A N 1
ATOM 1414 C CA . LEU A 1 182 ? -7.666 8.919 8.241 1.00 85.81 182 LEU A CA 1
ATOM 1415 C C . LEU A 1 182 ? -8.356 9.808 7.208 1.00 85.81 182 LEU A C 1
ATOM 1417 O O . LEU A 1 182 ? -7.704 10.321 6.310 1.00 85.81 182 LEU A O 1
ATOM 1421 N N . ASN A 1 183 ? -9.677 9.941 7.297 1.00 77.62 183 ASN A N 1
ATOM 1422 C CA . ASN A 1 183 ? -10.489 10.805 6.438 1.00 77.62 183 ASN A CA 1
ATOM 1423 C C . ASN A 1 183 ? -11.835 11.089 7.136 1.00 77.62 183 ASN A C 1
ATOM 1425 O O . ASN A 1 183 ? -12.111 10.575 8.223 1.00 77.62 183 ASN A O 1
ATOM 1429 N N . ASN A 1 184 ? -12.703 11.885 6.507 1.00 79.19 184 ASN A N 1
ATOM 1430 C CA . ASN A 1 184 ? -14.081 12.048 6.982 1.00 79.19 184 ASN A CA 1
ATOM 1431 C C . ASN A 1 184 ? -14.802 10.683 7.012 1.00 79.19 184 ASN A C 1
ATOM 1433 O O . ASN A 1 184 ? -14.609 9.908 6.073 1.00 79.19 184 ASN A O 1
ATOM 1437 N N . PRO A 1 185 ? -15.672 10.394 8.003 1.00 73.44 185 PRO A N 1
ATOM 1438 C CA . PRO A 1 185 ? -16.260 9.061 8.197 1.00 73.44 185 PRO A CA 1
ATOM 1439 C C . PRO A 1 185 ? -16.840 8.432 6.919 1.00 73.44 185 PRO A C 1
ATOM 1441 O O . PRO A 1 185 ? -16.476 7.321 6.548 1.00 73.44 185 PRO A O 1
ATOM 1444 N N . GLY A 1 186 ? -17.643 9.187 6.162 1.00 78.00 186 GLY A N 1
ATOM 1445 C CA . GLY A 1 186 ? -18.251 8.692 4.921 1.00 78.00 186 GLY A CA 1
ATOM 1446 C C . GLY A 1 186 ? -17.284 8.489 3.747 1.00 78.00 186 GLY A C 1
ATOM 1447 O O . GLY A 1 186 ? -17.643 7.810 2.787 1.00 78.00 186 GLY A O 1
ATOM 1448 N N . GLN A 1 187 ? -16.085 9.078 3.787 1.00 82.44 187 GLN A N 1
ATOM 1449 C CA . GLN A 1 187 ? -15.030 8.830 2.801 1.00 82.44 187 GLN A CA 1
ATOM 1450 C C . GLN A 1 187 ? -14.159 7.644 3.229 1.00 82.44 187 GLN A C 1
ATOM 1452 O O . GLN A 1 187 ? -13.885 6.782 2.404 1.00 82.44 187 GLN A O 1
ATOM 1457 N N . VAL A 1 188 ? -13.822 7.546 4.520 1.00 84.81 188 VAL A N 1
ATOM 1458 C CA . VAL A 1 188 ? -13.067 6.417 5.093 1.00 84.81 188 VAL A CA 1
ATOM 1459 C C . VAL A 1 188 ? -13.747 5.085 4.801 1.00 84.81 188 VAL A C 1
ATOM 1461 O O . VAL A 1 188 ? -13.087 4.157 4.348 1.00 84.81 188 VAL A O 1
ATOM 1464 N N . ASP A 1 189 ? -15.062 4.992 5.010 1.00 88.38 189 ASP A N 1
ATOM 1465 C CA . ASP A 1 189 ? -15.809 3.759 4.738 1.00 88.38 189 ASP A CA 1
ATOM 1466 C C . ASP A 1 189 ? -15.809 3.387 3.250 1.00 88.38 189 ASP A C 1
ATOM 1468 O O . ASP A 1 189 ? -15.763 2.206 2.899 1.00 88.38 189 ASP A O 1
ATOM 1472 N N . LYS A 1 190 ? -15.837 4.389 2.362 1.00 87.88 190 LYS A N 1
ATOM 1473 C CA . LYS A 1 190 ? -15.768 4.167 0.914 1.00 87.88 190 LYS A CA 1
ATOM 1474 C C . LYS A 1 190 ? -14.384 3.687 0.499 1.00 87.88 190 LYS A C 1
ATOM 1476 O O . LYS A 1 190 ? -14.307 2.678 -0.191 1.00 87.88 190 LYS A O 1
ATOM 1481 N N . ASP A 1 191 ? -13.331 4.373 0.934 1.00 88.31 191 ASP A N 1
ATOM 1482 C CA . ASP A 1 191 ? -11.941 4.022 0.616 1.00 88.31 191 ASP A CA 1
ATOM 1483 C C . ASP A 1 191 ? -11.608 2.623 1.153 1.00 88.31 191 ASP A C 1
ATOM 1485 O O . ASP A 1 191 ? -11.062 1.790 0.434 1.00 88.31 191 ASP A O 1
ATOM 1489 N N . PHE A 1 192 ? -12.038 2.329 2.385 1.00 92.75 192 PHE A N 1
ATOM 1490 C CA . PHE A 1 192 ? -11.911 1.009 2.995 1.00 92.75 192 PHE A CA 1
ATOM 1491 C C . PHE A 1 192 ? -12.568 -0.078 2.146 1.00 92.75 192 PHE A C 1
ATOM 1493 O O . PHE A 1 192 ? -11.929 -1.072 1.806 1.00 92.75 192 PHE A O 1
ATOM 1500 N N . ARG A 1 193 ? -13.845 0.110 1.792 1.00 91.06 193 ARG A N 1
ATOM 1501 C CA . ARG A 1 193 ? -14.598 -0.884 1.027 1.00 91.06 193 ARG A CA 1
ATOM 1502 C C . ARG A 1 193 ? -14.005 -1.088 -0.364 1.00 91.06 193 ARG A C 1
ATOM 1504 O O . ARG A 1 193 ? -13.870 -2.232 -0.777 1.00 91.06 193 ARG A O 1
ATOM 1511 N N . VAL A 1 194 ? -13.605 -0.009 -1.041 1.00 89.69 194 VAL A N 1
ATOM 1512 C CA . VAL A 1 194 ? -12.921 -0.080 -2.342 1.00 89.69 194 VAL A CA 1
ATOM 1513 C C . VAL A 1 194 ? -11.680 -0.958 -2.248 1.00 89.69 194 VAL A C 1
ATOM 1515 O O . VAL A 1 194 ? -11.501 -1.853 -3.070 1.00 89.69 194 VAL A O 1
ATOM 1518 N N . GLU A 1 195 ? -10.838 -0.729 -1.243 1.00 92.62 195 GLU A N 1
ATOM 1519 C CA . GLU A 1 195 ? -9.578 -1.451 -1.110 1.00 92.62 195 GLU A CA 1
ATOM 1520 C C . GLU A 1 195 ? -9.818 -2.935 -0.767 1.00 92.62 195 GLU A C 1
ATOM 1522 O O . GLU A 1 195 ? -9.246 -3.812 -1.415 1.00 92.62 195 GLU A O 1
ATOM 1527 N N . VAL A 1 196 ? -10.733 -3.235 0.167 1.00 93.31 196 VAL A N 1
ATOM 1528 C CA . VAL A 1 196 ? -11.101 -4.618 0.533 1.00 93.31 196 VAL A CA 1
ATOM 1529 C C . VAL A 1 196 ? -11.722 -5.378 -0.643 1.00 93.31 196 VAL A C 1
ATOM 1531 O O . VAL A 1 196 ? -11.336 -6.519 -0.895 1.00 93.31 196 VAL A O 1
ATOM 1534 N N . GLU A 1 197 ? -12.650 -4.765 -1.379 1.00 91.38 197 GLU A N 1
ATOM 1535 C CA . GLU A 1 197 ? -13.288 -5.387 -2.546 1.00 91.38 197 GLU A CA 1
ATOM 1536 C C . GLU A 1 197 ? -12.286 -5.622 -3.684 1.00 91.38 197 GLU A C 1
ATOM 1538 O O . GLU A 1 197 ? -12.340 -6.661 -4.342 1.00 91.38 197 GLU A O 1
ATOM 1543 N N . ALA A 1 198 ? -11.349 -4.693 -3.900 1.00 90.75 198 ALA A N 1
ATOM 1544 C CA . ALA A 1 198 ? -10.383 -4.776 -4.991 1.00 90.75 198 ALA A CA 1
ATOM 1545 C C . ALA A 1 198 ? -9.285 -5.820 -4.765 1.00 90.75 198 ALA A C 1
ATOM 1547 O O . ALA A 1 198 ? -8.933 -6.540 -5.700 1.00 90.75 198 ALA A O 1
ATOM 1548 N N . ILE A 1 199 ? -8.708 -5.887 -3.558 1.00 92.75 199 ILE A N 1
ATOM 1549 C CA . ILE A 1 199 ? -7.504 -6.699 -3.308 1.00 92.75 199 ILE A CA 1
ATOM 1550 C C . ILE A 1 199 ? -7.712 -7.830 -2.306 1.00 92.75 199 ILE A C 1
ATOM 1552 O O . ILE A 1 199 ? -6.802 -8.636 -2.114 1.00 92.75 199 ILE A O 1
ATOM 1556 N N . GLY A 1 200 ? -8.891 -7.932 -1.683 1.00 90.44 200 GLY A N 1
ATOM 1557 C CA . GLY A 1 200 ? -9.166 -8.959 -0.687 1.00 90.44 200 GLY A CA 1
ATOM 1558 C C . GLY A 1 200 ? -8.872 -10.358 -1.230 1.00 90.44 200 GLY A C 1
ATOM 1559 O O . GLY A 1 200 ? -7.869 -10.997 -0.910 1.00 90.44 200 GLY A O 1
ATOM 1560 N N . HIS A 1 201 ? -9.690 -10.842 -2.153 1.00 86.88 201 HIS A N 1
ATOM 1561 C CA . HIS A 1 201 ? -9.545 -12.204 -2.679 1.00 86.88 201 HIS A CA 1
ATOM 1562 C C . HIS A 1 201 ? -8.353 -12.392 -3.632 1.00 86.88 201 HIS A C 1
ATOM 1564 O O . HIS A 1 201 ? -8.099 -13.498 -4.106 1.00 86.88 201 HIS A O 1
ATOM 1570 N N . VAL A 1 202 ? -7.587 -11.335 -3.893 1.00 90.69 202 VAL A N 1
ATOM 1571 C CA . VAL A 1 202 ? -6.487 -11.352 -4.847 1.00 90.69 202 VAL A CA 1
ATOM 1572 C C . VAL A 1 202 ? -5.202 -11.869 -4.196 1.00 90.69 202 VAL A C 1
ATOM 1574 O O . VAL A 1 202 ? -4.792 -11.457 -3.103 1.00 90.69 202 VAL A O 1
ATOM 1577 N N . ARG A 1 203 ? -4.544 -12.803 -4.891 1.00 93.38 203 ARG A N 1
ATOM 1578 C CA . ARG A 1 203 ? -3.272 -13.409 -4.488 1.00 93.38 203 ARG A CA 1
ATOM 1579 C C . ARG A 1 203 ? -2.352 -13.534 -5.695 1.00 93.38 203 ARG A C 1
ATOM 1581 O O . ARG A 1 203 ? -2.583 -14.347 -6.578 1.00 93.38 203 ARG A O 1
ATOM 1588 N N . HIS A 1 204 ? -1.281 -12.748 -5.708 1.00 96.94 204 HIS A N 1
ATOM 1589 C CA . HIS A 1 204 ? -0.262 -12.811 -6.749 1.00 96.94 204 HIS A CA 1
ATOM 1590 C C . HIS A 1 204 ? 1.099 -12.423 -6.168 1.00 96.94 204 HIS A C 1
ATOM 1592 O O . HIS A 1 204 ? 1.183 -11.532 -5.327 1.00 96.94 204 HIS A O 1
ATOM 1598 N N . LYS A 1 205 ? 2.182 -13.060 -6.626 1.00 96.31 205 LYS A N 1
ATOM 1599 C CA . LYS A 1 205 ? 3.535 -12.834 -6.081 1.00 96.31 205 LYS A CA 1
ATOM 1600 C C . LYS A 1 205 ? 4.055 -11.403 -6.257 1.00 96.31 205 LYS A C 1
ATOM 1602 O O . LYS A 1 205 ? 4.912 -10.982 -5.496 1.00 96.31 205 LYS A O 1
ATOM 1607 N N . ASN A 1 206 ? 3.535 -10.675 -7.249 1.00 98.00 206 ASN A N 1
ATOM 1608 C CA . ASN A 1 206 ? 3.869 -9.273 -7.523 1.00 98.00 206 ASN A CA 1
ATOM 1609 C C . ASN A 1 206 ? 2.795 -8.287 -7.022 1.00 98.00 206 ASN A C 1
ATOM 1611 O O . ASN A 1 206 ? 2.758 -7.145 -7.469 1.00 98.00 206 ASN A O 1
ATOM 1615 N N . LEU A 1 207 ? 1.909 -8.715 -6.119 1.00 97.69 207 LEU A N 1
ATOM 1616 C CA . LEU A 1 207 ? 0.930 -7.864 -5.442 1.00 97.69 207 LEU A CA 1
ATOM 1617 C C . LEU A 1 207 ? 1.154 -7.946 -3.936 1.00 97.69 207 LEU A C 1
ATOM 1619 O O . LEU A 1 207 ? 1.362 -9.038 -3.406 1.00 97.69 207 LEU A O 1
ATOM 1623 N N . VAL A 1 208 ? 1.110 -6.807 -3.246 1.00 97.31 208 VAL A N 1
ATOM 1624 C CA . VAL A 1 208 ? 1.208 -6.794 -1.783 1.00 97.31 208 VAL A CA 1
ATOM 1625 C C . VAL A 1 208 ? -0.055 -7.415 -1.199 1.00 97.31 208 VAL A C 1
ATOM 1627 O O . VAL A 1 208 ? -1.176 -6.976 -1.461 1.00 97.31 208 VAL A O 1
ATOM 1630 N N . ARG A 1 209 ? 0.127 -8.471 -0.409 1.00 95.44 209 ARG A N 1
ATOM 1631 C CA . ARG A 1 209 ? -0.968 -9.269 0.128 1.00 95.44 209 ARG A CA 1
ATOM 1632 C C . ARG A 1 209 ? -1.675 -8.546 1.269 1.00 95.44 209 ARG A C 1
ATOM 1634 O O . ARG A 1 209 ? -1.084 -8.331 2.328 1.00 95.44 209 ARG A O 1
ATOM 1641 N N . LEU A 1 210 ? -2.970 -8.280 1.098 1.00 96.44 210 LEU A N 1
ATOM 1642 C CA . LEU A 1 210 ? -3.854 -7.932 2.211 1.00 96.44 210 LEU A CA 1
ATOM 1643 C C . LEU A 1 210 ? -4.111 -9.198 3.048 1.00 96.44 210 LEU A C 1
ATOM 1645 O O . LEU A 1 210 ? -4.547 -10.238 2.536 1.00 96.44 210 LEU A O 1
ATOM 1649 N N . LEU A 1 211 ? -3.778 -9.127 4.332 1.00 95.75 211 LEU A N 1
ATOM 1650 C CA . LEU A 1 211 ? -3.889 -10.218 5.304 1.00 95.75 211 LEU A CA 1
ATOM 1651 C C . LEU A 1 211 ? -5.242 -10.202 6.010 1.00 95.75 211 LEU A C 1
ATOM 1653 O O . LEU A 1 211 ? -5.786 -11.253 6.350 1.00 95.75 211 LEU A O 1
ATOM 1657 N N . GLY A 1 212 ? -5.771 -9.005 6.233 1.00 96.31 212 GLY A N 1
ATOM 1658 C CA . GLY A 1 212 ? -6.983 -8.795 6.995 1.00 96.31 212 GLY A CA 1
ATOM 1659 C C . GLY A 1 212 ? -7.227 -7.321 7.257 1.00 96.31 212 GLY A C 1
ATOM 1660 O O . GLY A 1 212 ? -6.594 -6.451 6.652 1.00 96.31 212 GLY A O 1
ATOM 1661 N N . TYR A 1 213 ? -8.149 -7.042 8.165 1.00 96.94 213 TYR A N 1
ATOM 1662 C CA . TYR A 1 213 ? -8.576 -5.683 8.458 1.00 96.94 213 TYR A CA 1
ATOM 1663 C C . TYR A 1 213 ? -9.166 -5.552 9.865 1.00 96.94 213 TYR A C 1
ATOM 1665 O O . TYR A 1 213 ? -9.444 -6.544 10.539 1.00 96.94 213 TYR A O 1
ATOM 1673 N N . CYS A 1 214 ? -9.365 -4.306 10.290 1.00 96.31 214 CYS A N 1
ATOM 1674 C CA . CYS A 1 214 ? -10.067 -3.936 11.514 1.00 96.31 214 CYS A CA 1
ATOM 1675 C C . CYS A 1 214 ? -11.195 -2.952 11.183 1.00 96.31 214 CYS A C 1
ATOM 1677 O O . CYS A 1 214 ? -10.973 -1.940 10.509 1.00 96.31 214 CYS A O 1
ATOM 1679 N N . VAL A 1 215 ? -12.394 -3.262 11.678 1.00 94.44 215 VAL A N 1
ATOM 1680 C CA . VAL A 1 215 ? -13.604 -2.435 11.603 1.00 94.44 215 VAL A CA 1
ATOM 1681 C C . VAL A 1 215 ? -14.160 -2.342 13.024 1.00 94.44 215 VAL A 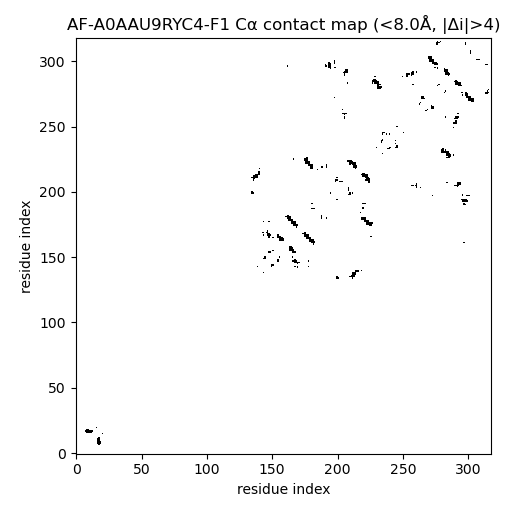C 1
ATOM 1683 O O . VAL A 1 215 ? -14.887 -3.225 13.462 1.00 94.44 215 VAL A O 1
ATOM 1686 N N . GLU A 1 216 ? -13.781 -1.302 13.770 1.00 93.62 216 GLU A N 1
ATOM 1687 C CA . GLU A 1 216 ? -14.201 -1.133 15.171 1.00 93.62 216 GLU A CA 1
ATOM 1688 C C . GLU A 1 216 ? -14.539 0.334 15.470 1.00 93.62 216 GLU A C 1
ATOM 1690 O O . GLU A 1 216 ? -13.676 1.220 15.458 1.00 93.62 216 GLU A O 1
ATOM 1695 N N . GLY A 1 217 ? -15.823 0.618 15.704 1.00 90.38 217 GLY A N 1
ATOM 1696 C CA . GLY A 1 217 ? -16.324 1.988 15.815 1.00 90.38 217 GLY A CA 1
ATOM 1697 C C . GLY A 1 217 ? -16.021 2.796 14.548 1.00 90.38 217 GLY A C 1
ATOM 1698 O O . GLY A 1 217 ? -16.383 2.398 13.439 1.00 90.38 217 GLY A O 1
ATOM 1699 N N . THR A 1 218 ? -15.322 3.920 14.704 1.00 89.12 218 THR A N 1
ATOM 1700 C CA . THR A 1 218 ? -14.864 4.778 13.595 1.00 89.12 218 THR A CA 1
ATOM 1701 C C . THR A 1 218 ? -13.529 4.340 12.991 1.00 89.12 218 THR A C 1
ATOM 1703 O O . THR A 1 218 ? -13.054 4.952 12.036 1.00 89.12 218 THR A O 1
ATOM 1706 N N . HIS A 1 219 ? -12.902 3.289 13.523 1.00 92.81 219 HIS A N 1
ATOM 1707 C CA . HIS A 1 219 ? -11.620 2.814 13.027 1.00 92.81 219 HIS A CA 1
ATOM 1708 C C . HIS A 1 219 ? -11.818 1.908 11.814 1.00 92.81 219 HIS A C 1
ATOM 1710 O O . HIS A 1 219 ? -12.551 0.915 11.868 1.00 92.81 219 HIS A O 1
ATOM 1716 N N . ARG A 1 220 ? -11.123 2.251 10.728 1.00 95.56 220 ARG A N 1
ATOM 1717 C CA . ARG A 1 220 ? -10.909 1.387 9.568 1.00 95.56 220 ARG A CA 1
ATOM 1718 C C . ARG A 1 220 ? -9.417 1.222 9.362 1.00 95.56 220 ARG A C 1
ATOM 1720 O O . ARG A 1 220 ? -8.695 2.211 9.204 1.00 95.56 220 ARG A O 1
ATOM 1727 N N . MET A 1 221 ? -8.955 -0.019 9.405 1.00 97.12 221 MET A N 1
ATOM 1728 C CA . MET A 1 221 ? -7.546 -0.336 9.196 1.00 97.12 221 MET A CA 1
ATOM 1729 C C . MET A 1 221 ? -7.401 -1.550 8.297 1.00 97.12 221 MET A C 1
ATOM 1731 O O . MET A 1 221 ? -8.177 -2.498 8.395 1.00 97.12 221 MET A O 1
ATOM 1735 N N . LEU A 1 222 ? -6.379 -1.521 7.455 1.00 97.31 222 LEU A N 1
ATOM 1736 C CA . LEU A 1 222 ? -6.006 -2.605 6.558 1.00 97.31 222 LEU A CA 1
ATOM 1737 C C . LEU A 1 222 ? -4.648 -3.147 6.991 1.00 97.31 222 LEU A C 1
ATOM 1739 O O . LEU A 1 222 ? -3.741 -2.375 7.305 1.00 97.31 222 LEU A O 1
ATOM 1743 N N . VAL A 1 223 ? -4.516 -4.470 7.029 1.00 98.06 223 VAL A N 1
ATOM 1744 C CA . VAL A 1 223 ? -3.299 -5.147 7.483 1.00 98.06 223 VAL A CA 1
ATOM 1745 C C . VAL A 1 223 ? -2.680 -5.878 6.305 1.00 98.06 223 VAL A C 1
ATOM 1747 O O . VAL A 1 223 ? -3.249 -6.841 5.793 1.00 98.06 223 VAL A O 1
ATOM 1750 N N . TYR A 1 224 ? -1.505 -5.427 5.890 1.00 97.62 224 TYR A N 1
ATOM 1751 C CA . TYR A 1 224 ? -0.736 -5.969 4.778 1.00 97.62 224 TYR A CA 1
ATOM 1752 C C . TYR A 1 224 ? 0.476 -6.757 5.267 1.00 97.62 224 TYR A C 1
ATOM 1754 O O . TYR A 1 224 ? 0.957 -6.564 6.388 1.00 97.62 224 TYR A O 1
ATOM 1762 N N . GLU A 1 225 ? 1.003 -7.626 4.403 1.00 95.94 225 GLU A N 1
ATOM 1763 C CA . GLU A 1 225 ? 2.371 -8.110 4.581 1.00 95.94 225 GLU A CA 1
ATOM 1764 C C . GLU A 1 225 ? 3.352 -6.928 4.603 1.00 95.94 225 GLU A C 1
ATOM 1766 O O . GLU A 1 225 ? 3.186 -5.951 3.870 1.00 95.94 225 GLU A O 1
ATOM 1771 N N . TYR A 1 226 ? 4.362 -7.003 5.467 1.00 96.31 226 TYR A N 1
ATOM 1772 C CA . TYR A 1 226 ? 5.399 -5.982 5.519 1.00 96.31 226 TYR A CA 1
ATOM 1773 C C . TYR A 1 226 ? 6.467 -6.224 4.449 1.00 96.31 226 TYR A C 1
ATOM 1775 O O . TYR A 1 226 ? 6.980 -7.334 4.315 1.00 96.31 226 TYR A O 1
ATOM 1783 N N . MET A 1 227 ? 6.831 -5.159 3.733 1.00 95.38 227 MET A N 1
ATOM 1784 C CA . MET A 1 227 ? 7.908 -5.150 2.744 1.00 95.38 227 MET A CA 1
ATOM 1785 C C . MET A 1 227 ? 9.107 -4.406 3.333 1.00 95.38 227 MET A C 1
ATOM 1787 O O . MET A 1 227 ? 9.020 -3.218 3.640 1.00 95.38 227 MET A O 1
ATOM 1791 N N . ASN A 1 228 ? 10.219 -5.112 3.523 1.00 90.50 228 ASN A N 1
ATOM 1792 C CA . ASN A 1 228 ? 11.363 -4.629 4.300 1.00 90.50 228 ASN A CA 1
ATOM 1793 C C . ASN A 1 228 ? 12.406 -3.846 3.490 1.00 90.50 228 ASN A C 1
ATOM 1795 O O . ASN A 1 228 ? 13.378 -3.378 4.077 1.00 90.50 228 ASN A O 1
ATOM 1799 N N . ASN A 1 229 ? 12.230 -3.710 2.174 1.00 92.50 229 ASN A N 1
ATOM 1800 C CA . ASN A 1 229 ? 13.230 -3.110 1.291 1.00 92.50 229 ASN A CA 1
ATOM 1801 C C . ASN A 1 229 ? 12.761 -1.790 0.654 1.00 92.50 229 ASN A C 1
ATOM 1803 O O . ASN A 1 229 ? 13.220 -1.409 -0.422 1.00 92.50 229 ASN A O 1
ATOM 1807 N N . GLY A 1 230 ? 11.834 -1.091 1.315 1.00 92.81 230 GLY A N 1
ATOM 1808 C CA . GLY A 1 230 ? 11.319 0.203 0.867 1.00 92.81 230 GLY A CA 1
ATOM 1809 C C . GLY A 1 230 ? 10.528 0.137 -0.444 1.00 92.81 230 GLY A C 1
ATOM 1810 O O . GLY A 1 230 ? 10.020 -0.915 -0.846 1.00 92.81 230 GLY A O 1
ATOM 1811 N N . ASN A 1 231 ? 10.406 1.289 -1.102 1.00 95.38 231 ASN A N 1
ATOM 1812 C CA . ASN A 1 231 ? 9.715 1.446 -2.382 1.00 95.38 231 ASN A CA 1
ATOM 1813 C C . ASN A 1 231 ? 10.662 1.908 -3.504 1.00 95.38 231 ASN A C 1
ATOM 1815 O O . ASN A 1 231 ? 11.759 2.409 -3.258 1.00 95.38 231 ASN A O 1
ATOM 1819 N N . LEU A 1 232 ? 10.244 1.743 -4.759 1.00 96.25 232 LEU A N 1
ATOM 1820 C CA . LEU A 1 232 ? 11.071 2.063 -5.924 1.00 96.25 232 LEU A CA 1
ATOM 1821 C C . LEU A 1 232 ? 11.479 3.545 -5.978 1.00 96.25 232 LEU A C 1
ATOM 1823 O O . LEU A 1 232 ? 12.569 3.852 -6.447 1.00 96.25 232 LEU A O 1
ATOM 1827 N N . GLU A 1 233 ? 10.642 4.463 -5.493 1.00 94.88 233 GLU A N 1
ATOM 1828 C CA . GLU A 1 233 ? 10.958 5.898 -5.448 1.00 94.88 233 GLU A CA 1
ATOM 1829 C C . GLU A 1 233 ? 12.200 6.167 -4.587 1.00 94.88 233 GLU A C 1
ATOM 1831 O O . GLU A 1 233 ? 13.160 6.770 -5.069 1.00 94.88 233 GLU A O 1
ATOM 1836 N N . GLN A 1 234 ? 12.241 5.614 -3.374 1.00 94.00 234 GLN A N 1
ATOM 1837 C CA . GLN A 1 234 ? 13.387 5.717 -2.460 1.00 94.00 234 GLN A CA 1
ATOM 1838 C C . GLN A 1 234 ? 14.680 5.181 -3.094 1.00 94.00 234 GLN A C 1
ATOM 1840 O O . GLN A 1 234 ? 15.755 5.770 -2.956 1.00 94.00 234 GLN A O 1
ATOM 1845 N N . TRP A 1 235 ? 14.583 4.082 -3.845 1.00 94.56 235 TRP A N 1
ATOM 1846 C CA . TRP A 1 235 ? 15.728 3.505 -4.550 1.00 94.56 235 TRP A CA 1
ATOM 1847 C C . TRP A 1 235 ? 16.190 4.322 -5.756 1.00 94.56 235 TRP A C 1
ATOM 1849 O O . TRP A 1 235 ? 17.387 4.364 -6.044 1.00 94.56 235 TRP A O 1
ATOM 1859 N N . LEU A 1 236 ? 15.267 4.965 -6.472 1.00 93.75 236 LEU A N 1
ATOM 1860 C CA . LEU A 1 236 ? 15.596 5.808 -7.622 1.00 93.75 236 LEU A CA 1
ATOM 1861 C C . LEU A 1 236 ? 16.184 7.161 -7.202 1.00 93.75 236 LEU A C 1
ATOM 1863 O O . LEU A 1 236 ? 17.022 7.698 -7.927 1.00 93.75 236 LEU A O 1
ATOM 1867 N N . HIS A 1 237 ? 15.773 7.694 -6.049 1.00 92.12 237 HIS A N 1
ATOM 1868 C CA . HIS A 1 237 ? 16.204 9.005 -5.553 1.00 92.12 237 HIS A CA 1
ATOM 1869 C C . HIS A 1 237 ? 17.381 8.959 -4.569 1.00 92.12 237 HIS A C 1
ATOM 1871 O O . HIS A 1 237 ? 17.934 10.005 -4.236 1.00 92.12 237 HIS A O 1
ATOM 1877 N N . GLY A 1 238 ? 17.834 7.763 -4.186 1.00 85.31 238 GLY A N 1
ATOM 1878 C CA . GLY A 1 238 ? 19.078 7.567 -3.439 1.00 85.31 238 GLY A CA 1
ATOM 1879 C C . GLY A 1 238 ? 18.925 7.507 -1.919 1.00 85.31 238 GLY A C 1
ATOM 1880 O O . GLY A 1 238 ? 19.931 7.415 -1.216 1.00 85.31 238 GLY A O 1
ATOM 1881 N N . ASP A 1 239 ? 17.699 7.467 -1.398 1.00 87.50 239 ASP A N 1
ATOM 1882 C CA . ASP A 1 239 ? 17.440 7.260 0.037 1.00 87.50 239 ASP A CA 1
ATOM 1883 C C . ASP A 1 239 ? 18.008 5.908 0.516 1.00 87.50 239 ASP A C 1
ATOM 1885 O O . ASP A 1 239 ? 18.422 5.741 1.666 1.00 87.50 239 ASP A O 1
ATOM 1889 N N . MET A 1 240 ? 18.111 4.949 -0.408 1.00 86.25 240 MET A N 1
ATOM 1890 C CA . MET A 1 240 ? 18.611 3.593 -0.1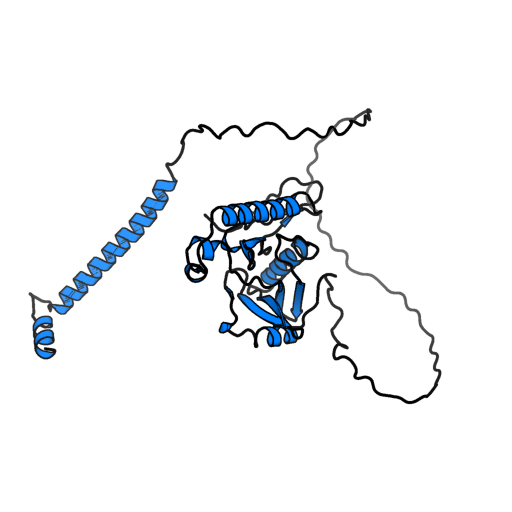69 1.00 86.25 240 MET A CA 1
ATOM 1891 C C . MET A 1 240 ? 20.101 3.415 -0.501 1.00 86.25 240 MET A C 1
ATOM 1893 O O . MET A 1 240 ? 20.592 2.292 -0.493 1.00 86.25 240 MET A O 1
ATOM 1897 N N . ASN A 1 241 ? 20.859 4.498 -0.733 1.00 84.12 241 ASN A N 1
ATOM 1898 C CA . ASN A 1 241 ? 22.273 4.428 -1.146 1.00 84.12 241 ASN A CA 1
ATOM 1899 C C . ASN A 1 241 ? 23.167 3.615 -0.194 1.00 84.12 241 ASN A C 1
ATOM 1901 O O . ASN A 1 241 ? 24.128 2.987 -0.631 1.00 84.12 241 ASN A O 1
ATOM 1905 N N . HIS A 1 242 ? 22.852 3.599 1.103 1.00 85.75 242 HIS A N 1
ATOM 1906 C CA . HIS A 1 242 ? 23.572 2.801 2.100 1.00 85.75 242 HIS A CA 1
ATOM 1907 C C . HIS A 1 242 ? 23.432 1.281 1.879 1.00 85.75 242 HIS A C 1
ATOM 1909 O O . HIS A 1 242 ? 24.252 0.514 2.375 1.00 85.75 242 HIS A O 1
ATOM 1915 N N . GLN A 1 243 ? 22.420 0.852 1.121 1.00 83.62 243 GLN A N 1
ATOM 1916 C CA . GLN A 1 243 ? 22.159 -0.537 0.728 1.00 83.62 243 GLN A CA 1
ATOM 1917 C C . GLN A 1 243 ? 22.633 -0.837 -0.705 1.00 83.62 243 GLN A C 1
ATOM 1919 O O . GLN A 1 243 ? 22.516 -1.968 -1.174 1.00 83.62 243 GLN A O 1
ATOM 1924 N N . GLY A 1 244 ? 23.180 0.164 -1.401 1.00 85.56 244 GLY A N 1
ATOM 1925 C CA . GLY A 1 244 ? 23.636 0.082 -2.785 1.00 85.56 244 GLY A CA 1
ATOM 1926 C C . GLY A 1 244 ? 22.729 0.832 -3.761 1.00 85.56 244 GLY A C 1
ATOM 1927 O O . GLY A 1 244 ? 21.976 1.731 -3.395 1.00 85.56 244 GLY A O 1
ATOM 1928 N N . HIS A 1 245 ? 22.821 0.466 -5.038 1.00 86.38 245 HIS A N 1
ATOM 1929 C CA . HIS A 1 245 ? 22.053 1.083 -6.118 1.00 86.38 245 HIS A CA 1
ATOM 1930 C C . HIS A 1 245 ? 21.286 0.030 -6.913 1.00 86.38 245 HIS A C 1
ATOM 1932 O O . HIS A 1 245 ? 21.733 -1.109 -7.049 1.00 86.38 245 HIS A O 1
ATOM 1938 N N . LEU A 1 246 ? 20.165 0.437 -7.520 1.00 90.38 246 LEU A N 1
ATOM 1939 C CA . LEU A 1 246 ? 19.417 -0.438 -8.419 1.00 90.38 246 LEU A CA 1
ATOM 1940 C C . LEU A 1 246 ? 20.226 -0.698 -9.700 1.00 90.38 246 LEU A C 1
ATOM 1942 O O . LEU A 1 246 ? 20.342 0.185 -10.566 1.00 90.38 246 LEU A O 1
ATOM 1946 N N . THR A 1 247 ? 20.754 -1.917 -9.826 1.00 92.44 247 THR A N 1
ATOM 1947 C CA . THR A 1 247 ? 21.421 -2.398 -11.043 1.00 92.44 247 THR A CA 1
ATOM 1948 C C . THR A 1 247 ? 20.443 -2.432 -12.218 1.00 92.44 247 THR A C 1
ATOM 1950 O O . THR A 1 247 ? 19.223 -2.409 -12.041 1.00 92.44 247 THR A O 1
ATOM 1953 N N . TRP A 1 248 ? 20.962 -2.494 -13.446 1.00 95.06 248 TRP A N 1
ATOM 1954 C CA . TRP A 1 248 ? 20.108 -2.622 -14.629 1.00 95.06 248 TRP A CA 1
ATOM 1955 C C . TRP A 1 248 ? 19.251 -3.894 -14.591 1.00 95.06 248 TRP A C 1
ATOM 1957 O O . TRP A 1 248 ? 18.056 -3.845 -14.865 1.00 95.06 248 TRP A O 1
ATOM 1967 N N . GLU A 1 249 ? 19.836 -5.015 -14.173 1.00 94.50 249 GLU A N 1
ATOM 1968 C CA . GLU A 1 249 ? 19.122 -6.282 -14.011 1.00 94.50 249 GLU A CA 1
ATOM 1969 C C . GLU A 1 249 ? 17.971 -6.168 -13.000 1.00 94.50 249 GLU A C 1
ATOM 1971 O O . GLU A 1 249 ? 16.843 -6.558 -13.304 1.00 94.50 249 GLU A O 1
ATOM 1976 N N . ALA A 1 250 ? 18.214 -5.545 -11.841 1.00 93.50 250 ALA A N 1
ATOM 1977 C CA . ALA A 1 250 ? 17.174 -5.305 -10.844 1.00 93.50 250 ALA A CA 1
ATOM 1978 C C . ALA A 1 250 ? 16.054 -4.400 -11.390 1.00 93.50 250 ALA A C 1
ATOM 1980 O O . ALA A 1 250 ? 14.877 -4.677 -11.167 1.00 93.50 250 ALA A O 1
ATOM 1981 N N . ARG A 1 251 ? 16.385 -3.367 -12.181 1.00 95.81 251 ARG A N 1
ATOM 1982 C CA . ARG A 1 251 ? 15.383 -2.511 -12.853 1.00 95.81 251 ARG A CA 1
ATOM 1983 C C . ARG A 1 251 ? 14.489 -3.313 -13.795 1.00 95.81 251 ARG A C 1
ATOM 1985 O O . ARG A 1 251 ? 13.271 -3.143 -13.765 1.00 95.81 251 ARG A O 1
ATOM 1992 N N . ILE A 1 252 ? 15.073 -4.203 -14.600 1.00 96.75 252 ILE A N 1
ATOM 1993 C CA . ILE A 1 252 ? 14.307 -5.087 -15.488 1.00 96.75 252 ILE A CA 1
ATOM 1994 C C . ILE A 1 252 ? 13.427 -6.040 -14.674 1.00 96.75 252 ILE A C 1
ATOM 1996 O O . ILE A 1 252 ? 12.250 -6.205 -14.997 1.00 96.75 252 ILE A O 1
ATOM 2000 N N . LYS A 1 253 ? 13.947 -6.609 -13.581 1.00 96.12 253 LYS A N 1
ATOM 2001 C CA . LYS A 1 253 ? 13.175 -7.471 -12.676 1.00 96.12 253 LYS A CA 1
ATOM 2002 C C . LYS A 1 253 ? 11.958 -6.743 -12.090 1.00 96.12 253 LYS A C 1
ATOM 2004 O O . LYS A 1 253 ? 10.849 -7.280 -12.136 1.00 96.12 253 LYS A O 1
ATOM 2009 N N . VAL A 1 254 ? 12.136 -5.503 -11.629 1.00 96.62 254 VAL A N 1
ATOM 2010 C CA . VAL A 1 254 ? 11.057 -4.641 -11.115 1.00 96.62 254 VAL A CA 1
ATOM 2011 C C . VAL A 1 254 ? 10.011 -4.343 -12.192 1.00 96.62 254 VAL A C 1
ATOM 2013 O O . VAL A 1 254 ? 8.809 -4.475 -11.936 1.00 96.62 254 VAL A O 1
ATOM 2016 N N . LEU A 1 255 ? 10.448 -3.989 -13.405 1.00 97.31 255 LEU A N 1
ATOM 2017 C CA . LEU A 1 255 ? 9.559 -3.702 -14.534 1.00 97.31 255 LEU A CA 1
ATOM 2018 C C . LEU A 1 255 ? 8.704 -4.924 -14.891 1.00 97.31 255 LEU A C 1
ATOM 2020 O O . LEU A 1 255 ? 7.482 -4.824 -14.984 1.00 97.31 255 LEU A O 1
ATOM 2024 N N . VAL A 1 256 ? 9.339 -6.091 -15.033 1.00 98.19 256 VAL A N 1
ATOM 2025 C CA . VAL A 1 256 ? 8.659 -7.352 -15.353 1.00 98.19 256 VAL A CA 1
ATOM 2026 C C . VAL A 1 256 ? 7.696 -7.760 -14.237 1.00 98.19 256 VAL A C 1
ATOM 2028 O O . VAL A 1 256 ? 6.585 -8.203 -14.525 1.00 98.19 256 VAL A O 1
ATOM 2031 N N . GLY A 1 257 ? 8.087 -7.609 -12.969 1.00 97.81 257 GLY A N 1
ATOM 2032 C CA . GLY A 1 257 ? 7.217 -7.889 -11.824 1.00 97.81 257 GLY A CA 1
ATOM 2033 C C . GLY A 1 257 ? 5.967 -7.009 -11.820 1.00 97.81 257 GLY A C 1
ATOM 2034 O O . GLY A 1 257 ? 4.850 -7.517 -11.716 1.00 97.81 257 GLY A O 1
ATOM 2035 N N . THR A 1 258 ? 6.148 -5.704 -12.028 1.00 98.19 258 THR A N 1
ATOM 2036 C CA . THR A 1 258 ? 5.044 -4.737 -12.124 1.00 98.19 258 THR A CA 1
ATOM 2037 C C . THR A 1 258 ? 4.126 -5.051 -13.308 1.00 98.19 258 THR A C 1
ATOM 2039 O O . THR A 1 258 ? 2.908 -5.062 -13.155 1.00 98.19 258 THR A O 1
ATOM 2042 N N . ALA A 1 259 ? 4.682 -5.389 -14.475 1.00 98.31 259 ALA A N 1
ATOM 2043 C CA . ALA A 1 259 ? 3.891 -5.773 -15.643 1.00 98.31 259 ALA A CA 1
ATOM 2044 C C . ALA A 1 259 ? 3.055 -7.040 -15.389 1.00 98.31 259 ALA A C 1
ATOM 2046 O O . ALA A 1 259 ? 1.873 -7.071 -15.722 1.00 98.31 259 ALA A O 1
ATOM 2047 N N . LYS A 1 260 ? 3.631 -8.058 -14.732 1.00 98.44 260 LYS A N 1
ATOM 2048 C CA . LYS A 1 260 ? 2.910 -9.287 -14.348 1.00 98.44 260 LYS A CA 1
ATOM 2049 C C . LYS A 1 260 ? 1.766 -9.008 -13.378 1.00 98.44 260 LYS A C 1
ATOM 2051 O O . LYS A 1 260 ? 0.699 -9.593 -13.521 1.00 98.44 260 LYS A O 1
ATOM 2056 N N . ALA A 1 261 ? 1.978 -8.115 -12.411 1.00 98.12 261 ALA A N 1
ATOM 2057 C CA . ALA A 1 261 ? 0.925 -7.677 -11.502 1.00 98.12 261 ALA A CA 1
ATOM 2058 C C . ALA A 1 261 ? -0.258 -7.050 -12.255 1.00 98.12 261 ALA A C 1
ATOM 2060 O O . ALA A 1 261 ? -1.404 -7.407 -12.000 1.00 98.12 261 ALA A O 1
ATOM 2061 N N . LEU A 1 262 ? 0.020 -6.155 -13.205 1.00 97.88 262 LEU A N 1
ATOM 2062 C CA . LEU A 1 262 ? -1.014 -5.479 -13.991 1.00 97.88 262 LEU A CA 1
ATOM 2063 C C . LEU A 1 262 ? -1.742 -6.431 -14.941 1.00 97.88 262 LEU A C 1
ATOM 2065 O O . LEU A 1 262 ? -2.968 -6.403 -14.990 1.00 97.88 262 LEU A O 1
ATOM 2069 N N . ALA A 1 263 ? -1.012 -7.305 -15.637 1.00 97.81 263 ALA A N 1
ATOM 2070 C CA . ALA A 1 263 ? -1.611 -8.331 -16.488 1.00 97.81 263 ALA A CA 1
ATOM 2071 C C . ALA A 1 263 ? -2.559 -9.229 -15.679 1.00 97.81 263 ALA A C 1
ATOM 2073 O O . ALA A 1 263 ? -3.703 -9.441 -16.068 1.00 97.81 263 ALA A O 1
ATOM 2074 N N . TYR A 1 264 ? -2.128 -9.668 -14.491 1.00 97.81 264 TYR A N 1
ATOM 2075 C CA . TYR A 1 264 ? -2.972 -10.457 -13.599 1.00 97.81 264 TYR A CA 1
ATOM 2076 C C . TYR A 1 264 ? -4.274 -9.725 -13.230 1.00 97.81 264 TYR A C 1
ATOM 2078 O O . TYR A 1 264 ? -5.352 -10.299 -13.349 1.00 97.81 264 TYR A O 1
ATOM 2086 N N . LEU A 1 265 ? -4.191 -8.451 -12.827 1.00 96.06 265 LEU A N 1
ATOM 2087 C CA . LEU A 1 265 ? -5.360 -7.657 -12.429 1.00 96.06 265 LEU A CA 1
ATOM 2088 C C . LEU A 1 265 ? -6.336 -7.379 -13.584 1.00 96.06 265 LEU A C 1
ATOM 2090 O O . LEU A 1 265 ? -7.537 -7.244 -13.352 1.00 96.06 265 LEU A O 1
ATOM 2094 N N . HIS A 1 266 ? -5.825 -7.242 -14.809 1.00 94.62 266 HIS A N 1
ATOM 2095 C CA . HIS A 1 266 ? -6.619 -6.842 -15.972 1.00 94.62 266 HIS A CA 1
ATOM 2096 C C . HIS A 1 266 ? -7.169 -8.021 -16.782 1.00 94.62 266 HIS A C 1
ATOM 2098 O O . HIS A 1 266 ? -8.152 -7.846 -17.504 1.00 94.62 266 HIS A O 1
ATOM 2104 N N . GLU A 1 267 ? -6.544 -9.196 -16.697 1.00 92.69 267 GLU A N 1
ATOM 2105 C CA . GLU A 1 267 ? -6.840 -10.317 -17.598 1.00 92.69 267 GLU A CA 1
ATOM 2106 C C . GLU A 1 267 ? -7.120 -11.633 -16.869 1.00 92.69 267 GLU A C 1
ATOM 2108 O O . GLU A 1 267 ? -7.881 -12.448 -17.380 1.00 92.69 267 GLU A O 1
ATOM 2113 N N . ALA A 1 268 ? -6.534 -11.854 -15.687 1.00 93.44 268 ALA A N 1
ATOM 2114 C CA . ALA A 1 268 ? -6.569 -13.160 -15.021 1.00 93.44 268 ALA A CA 1
ATOM 2115 C C . ALA A 1 268 ? -7.607 -13.272 -13.892 1.00 93.44 268 ALA A C 1
ATOM 2117 O O . ALA A 1 268 ? -7.756 -14.348 -13.313 1.00 93.44 268 ALA A O 1
ATOM 2118 N N . ILE A 1 269 ? -8.302 -12.182 -13.553 1.00 92.50 269 ILE A N 1
ATOM 2119 C CA . ILE A 1 269 ? -9.316 -12.153 -12.493 1.00 92.50 269 ILE A CA 1
ATOM 2120 C C . ILE A 1 269 ? -10.615 -11.510 -12.969 1.00 92.50 269 ILE A C 1
ATOM 2122 O O . ILE A 1 269 ? -10.604 -10.620 -13.818 1.00 92.50 269 ILE A O 1
ATOM 2126 N N . GLU A 1 270 ? -11.718 -11.939 -12.358 1.00 90.75 270 GLU A N 1
ATOM 2127 C CA . GLU A 1 270 ? -13.053 -11.386 -12.559 1.00 90.75 270 GLU A CA 1
ATOM 2128 C C . GLU A 1 270 ? -13.685 -11.079 -11.184 1.00 90.75 270 GLU A C 1
ATOM 2130 O O . GLU A 1 270 ? -13.727 -11.973 -10.331 1.00 90.75 270 GLU A O 1
ATOM 2135 N N . PRO A 1 271 ? -14.163 -9.844 -10.934 1.00 91.31 271 PRO A N 1
ATOM 2136 C CA . PRO A 1 271 ? -14.071 -8.674 -11.809 1.00 91.31 271 PRO A CA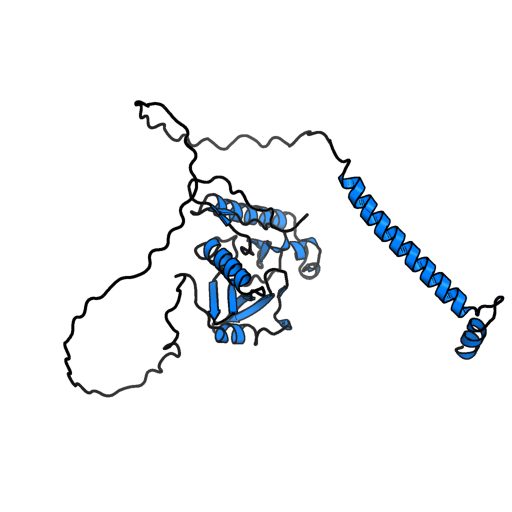 1
ATOM 2137 C C . PRO A 1 271 ? -12.639 -8.178 -12.011 1.00 91.31 271 PRO A C 1
ATOM 2139 O O . PRO A 1 271 ? -11.803 -8.257 -11.109 1.00 91.31 271 PRO A O 1
ATOM 2142 N N . LYS A 1 272 ? -12.369 -7.619 -13.195 1.00 93.12 272 LYS A N 1
ATOM 2143 C CA . LYS A 1 272 ? -11.074 -6.994 -13.497 1.00 93.12 272 LYS A CA 1
ATOM 2144 C C . LYS A 1 272 ? -10.860 -5.788 -12.588 1.00 93.12 272 LYS A C 1
ATOM 2146 O O . LYS A 1 272 ? -11.795 -5.038 -12.295 1.00 93.12 272 LYS A O 1
ATOM 2151 N N . VAL A 1 273 ? -9.618 -5.551 -12.185 1.00 94.19 273 VAL A N 1
ATOM 2152 C CA . VAL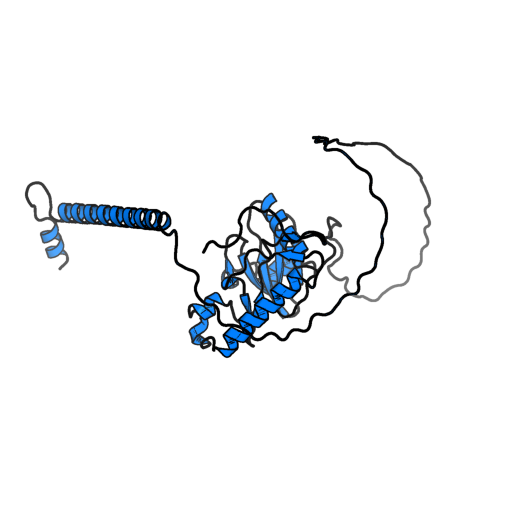 A 1 273 ? -9.264 -4.484 -11.240 1.00 94.19 273 VAL A CA 1
ATOM 2153 C C . VAL A 1 273 ? -8.380 -3.451 -11.925 1.00 94.19 273 VAL A C 1
ATOM 2155 O O . VAL A 1 273 ? -7.239 -3.731 -12.274 1.00 94.19 273 VAL A O 1
ATOM 2158 N N . VAL A 1 274 ? -8.862 -2.216 -12.057 1.00 94.12 274 VAL A N 1
ATOM 2159 C CA . VAL A 1 274 ? -8.046 -1.086 -12.524 1.00 94.12 274 VAL A CA 1
ATOM 2160 C C . VAL A 1 274 ? -7.456 -0.365 -11.317 1.00 94.12 274 VAL A C 1
ATOM 2162 O O . VAL A 1 274 ? -8.195 0.224 -10.533 1.00 94.12 274 VAL A O 1
ATOM 2165 N N . HIS A 1 275 ? -6.129 -0.356 -11.181 1.00 94.56 275 HIS A N 1
ATOM 2166 C CA . HIS A 1 275 ? -5.451 0.211 -10.005 1.00 94.56 275 HIS A CA 1
ATOM 2167 C C . HIS A 1 275 ? -5.549 1.746 -9.894 1.00 94.56 275 HIS A C 1
ATOM 2169 O O . HIS A 1 275 ? -5.726 2.282 -8.803 1.00 94.56 275 HIS A O 1
ATOM 2175 N N . ARG A 1 276 ? -5.415 2.465 -11.019 1.00 93.38 276 ARG A N 1
ATOM 2176 C CA . ARG A 1 276 ? -5.489 3.942 -11.151 1.00 93.38 276 ARG A CA 1
ATOM 2177 C C . ARG A 1 276 ? -4.463 4.808 -10.391 1.00 93.38 276 ARG A C 1
ATOM 2179 O O . ARG A 1 276 ? -4.563 6.026 -10.479 1.00 93.38 276 ARG A O 1
ATOM 2186 N N . ASP A 1 277 ? -3.477 4.242 -9.698 1.00 92.62 277 ASP A N 1
ATOM 2187 C CA . ASP A 1 277 ? -2.412 5.022 -9.026 1.00 92.62 277 ASP A CA 1
ATOM 2188 C C . ASP A 1 277 ? -1.056 4.311 -9.111 1.00 92.62 277 ASP A C 1
ATOM 2190 O O . ASP A 1 277 ? -0.374 4.070 -8.118 1.00 92.62 277 ASP A O 1
ATOM 2194 N N . ILE A 1 278 ? -0.685 3.909 -10.327 1.00 95.12 278 ILE A N 1
ATOM 2195 C CA . ILE A 1 278 ? 0.597 3.250 -10.583 1.00 95.12 278 ILE A CA 1
ATOM 2196 C C . ILE A 1 278 ? 1.690 4.322 -10.590 1.00 95.12 278 ILE A C 1
ATOM 2198 O O . ILE A 1 278 ? 1.712 5.188 -11.464 1.00 95.12 278 ILE A O 1
ATOM 2202 N N . LYS A 1 279 ? 2.600 4.248 -9.618 1.00 95.00 279 LYS A N 1
ATOM 2203 C CA . LYS A 1 279 ? 3.740 5.159 -9.440 1.00 95.00 279 LYS A CA 1
ATOM 2204 C C . LYS A 1 279 ? 4.859 4.467 -8.664 1.00 95.00 279 LYS A C 1
ATOM 2206 O O . LYS A 1 279 ? 4.622 3.446 -8.021 1.00 95.00 279 LYS A O 1
ATOM 2211 N N . SER A 1 280 ? 6.065 5.030 -8.685 1.00 95.94 280 SER A N 1
ATOM 2212 C CA . SER A 1 280 ? 7.248 4.453 -8.025 1.00 95.94 280 SER A CA 1
ATOM 2213 C C . SER A 1 280 ? 7.082 4.259 -6.514 1.00 95.94 280 SER A C 1
ATOM 2215 O O . SER A 1 280 ? 7.545 3.255 -5.982 1.00 95.94 280 SER A O 1
ATOM 2217 N N . SER A 1 281 ? 6.373 5.150 -5.819 1.00 94.50 281 SER A N 1
ATOM 2218 C CA . SER A 1 281 ? 6.098 5.011 -4.379 1.00 94.50 281 SER A CA 1
ATOM 2219 C C . SER A 1 281 ? 5.128 3.870 -4.038 1.00 94.50 281 SER A C 1
ATOM 2221 O O . SER A 1 281 ? 5.150 3.386 -2.911 1.00 94.50 281 SER A O 1
ATOM 2223 N N . ASN A 1 282 ? 4.349 3.384 -5.013 1.00 96.62 282 ASN A N 1
ATOM 2224 C CA . ASN A 1 282 ? 3.414 2.261 -4.854 1.00 96.62 282 ASN A CA 1
ATOM 2225 C C . ASN A 1 282 ? 3.995 0.918 -5.339 1.00 96.62 282 ASN A C 1
ATOM 2227 O O . ASN A 1 282 ? 3.286 -0.086 -5.388 1.00 96.62 282 ASN A O 1
ATOM 2231 N N . ILE A 1 283 ? 5.278 0.882 -5.711 1.00 97.88 283 ILE A N 1
ATOM 2232 C CA . ILE A 1 283 ? 5.997 -0.345 -6.067 1.00 97.88 283 ILE A CA 1
ATOM 2233 C C . ILE A 1 283 ? 6.958 -0.654 -4.921 1.00 97.88 283 ILE A C 1
ATOM 2235 O O . ILE A 1 283 ? 8.017 -0.036 -4.806 1.00 97.88 283 ILE A O 1
ATOM 2239 N N . LEU A 1 284 ? 6.572 -1.591 -4.057 1.00 97.12 284 LEU A N 1
ATOM 2240 C CA . LEU A 1 284 ? 7.374 -2.023 -2.913 1.00 97.12 284 LEU A CA 1
ATOM 2241 C C . LEU A 1 284 ? 8.338 -3.134 -3.321 1.00 97.12 284 LEU A C 1
ATOM 2243 O O . LEU A 1 284 ? 8.067 -3.887 -4.259 1.00 97.12 284 LEU A O 1
ATOM 2247 N N . MET A 1 285 ? 9.445 -3.259 -2.597 1.00 93.75 285 MET A N 1
ATOM 2248 C CA . MET A 1 285 ? 10.443 -4.295 -2.851 1.00 93.75 285 MET A CA 1
ATOM 2249 C C . MET A 1 285 ? 10.679 -5.158 -1.619 1.00 93.75 285 MET A C 1
ATOM 2251 O O . MET A 1 285 ? 10.593 -4.698 -0.478 1.00 93.75 285 MET A O 1
ATOM 2255 N N . ASP A 1 286 ? 10.980 -6.429 -1.862 1.00 88.12 286 ASP A N 1
ATOM 2256 C CA . ASP A 1 286 ? 11.560 -7.307 -0.852 1.00 88.12 286 ASP A CA 1
ATOM 2257 C C . ASP A 1 286 ? 13.093 -7.354 -0.968 1.00 88.12 286 ASP A C 1
ATOM 2259 O O . ASP A 1 286 ? 13.702 -6.710 -1.832 1.00 88.12 286 ASP A O 1
ATOM 2263 N N . GLY A 1 287 ? 13.728 -8.121 -0.079 1.00 84.31 287 GLY A N 1
ATOM 2264 C CA . GLY A 1 287 ? 15.184 -8.278 -0.040 1.00 84.31 287 GLY A CA 1
ATOM 2265 C C . GLY A 1 287 ? 15.805 -8.915 -1.292 1.00 84.31 287 GLY A C 1
ATOM 2266 O O . GLY A 1 287 ? 17.015 -8.823 -1.467 1.00 84.31 287 GLY A O 1
ATOM 2267 N N . ASN A 1 288 ? 15.006 -9.517 -2.180 1.00 87.38 288 ASN A N 1
ATOM 2268 C CA . ASN A 1 288 ? 15.470 -10.092 -3.445 1.00 87.38 288 ASN A CA 1
ATOM 2269 C C . ASN A 1 288 ? 15.227 -9.155 -4.641 1.00 87.38 288 ASN A C 1
ATOM 2271 O O . ASN A 1 288 ? 15.422 -9.569 -5.789 1.00 87.38 288 ASN A O 1
ATOM 2275 N N . PHE A 1 289 ? 14.781 -7.916 -4.402 1.00 85.88 289 PHE A N 1
ATOM 2276 C CA . PHE A 1 289 ? 14.314 -6.984 -5.434 1.00 85.88 289 PHE A CA 1
ATOM 2277 C C . PHE A 1 289 ? 13.153 -7.542 -6.274 1.00 85.88 289 PHE A C 1
ATOM 2279 O O . PHE A 1 289 ? 12.990 -7.192 -7.447 1.00 85.88 289 PHE A O 1
ATOM 2286 N N . ASP A 1 290 ? 12.335 -8.425 -5.697 1.00 91.56 290 ASP A N 1
ATOM 2287 C CA . ASP A 1 290 ? 11.044 -8.759 -6.281 1.00 91.56 290 ASP A CA 1
ATOM 2288 C C . ASP A 1 290 ? 10.052 -7.631 -5.973 1.00 91.56 290 ASP A C 1
ATOM 2290 O O . ASP A 1 290 ? 9.780 -7.286 -4.821 1.00 91.56 290 ASP A O 1
ATOM 2294 N N . ALA A 1 291 ? 9.529 -7.020 -7.038 1.00 96.19 291 ALA A N 1
ATOM 2295 C CA . ALA A 1 291 ? 8.591 -5.914 -6.937 1.00 96.19 291 ALA A CA 1
ATOM 2296 C C . ALA A 1 291 ? 7.170 -6.404 -6.645 1.00 96.19 291 ALA A C 1
ATOM 2298 O O . ALA A 1 291 ? 6.674 -7.337 -7.295 1.00 96.19 291 ALA A O 1
ATOM 2299 N N . LYS A 1 292 ? 6.494 -5.710 -5.729 1.00 98.12 292 LYS A N 1
ATOM 2300 C CA . LYS A 1 292 ? 5.075 -5.885 -5.430 1.00 98.12 292 LYS A CA 1
ATOM 2301 C C . LYS A 1 292 ? 4.332 -4.558 -5.528 1.00 98.12 292 LYS A C 1
ATOM 2303 O O . LYS A 1 292 ? 4.687 -3.589 -4.863 1.00 98.12 292 LYS A O 1
ATOM 2308 N N . LEU A 1 293 ? 3.283 -4.532 -6.341 1.00 98.06 293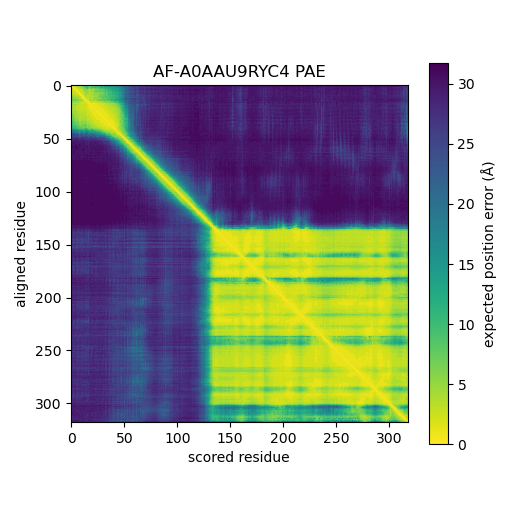 LEU A N 1
ATOM 2309 C CA . LEU A 1 293 ? 2.394 -3.381 -6.461 1.00 98.06 293 LEU A CA 1
ATOM 2310 C C . LEU A 1 293 ? 1.480 -3.295 -5.228 1.00 98.06 293 LEU A C 1
ATOM 2312 O O . LEU A 1 293 ? 0.930 -4.310 -4.784 1.00 98.06 293 LEU A O 1
ATOM 2316 N N . SER A 1 294 ? 1.343 -2.092 -4.679 1.00 96.12 294 SER A N 1
ATOM 2317 C CA . SER A 1 294 ? 0.600 -1.782 -3.454 1.00 96.12 294 SER A CA 1
ATOM 2318 C C . SER A 1 294 ? -0.359 -0.607 -3.644 1.00 96.12 294 SER A C 1
ATOM 2320 O O . SER A 1 294 ? -0.245 0.121 -4.618 1.00 96.12 294 SER A O 1
ATOM 2322 N N . ASP A 1 295 ? -1.189 -0.354 -2.629 1.00 93.12 295 ASP A N 1
ATOM 2323 C CA . ASP A 1 295 ? -2.095 0.799 -2.516 1.00 93.12 295 ASP A CA 1
ATOM 2324 C C . ASP A 1 295 ? -3.266 0.800 -3.512 1.00 93.12 295 ASP A C 1
ATOM 2326 O O . ASP A 1 295 ? -3.298 1.505 -4.519 1.00 93.12 295 ASP A O 1
ATOM 2330 N N . PHE A 1 296 ? -4.293 0.025 -3.167 1.00 93.56 296 PHE A N 1
ATOM 2331 C CA . PHE A 1 296 ? -5.512 -0.134 -3.963 1.00 93.56 296 PHE A CA 1
ATOM 2332 C C . PHE A 1 296 ? -6.621 0.848 -3.554 1.00 93.56 296 PHE A C 1
ATOM 2334 O O . PHE A 1 296 ? -7.768 0.678 -3.961 1.00 93.56 296 PHE A O 1
ATOM 2341 N N . GLY A 1 297 ? -6.305 1.899 -2.787 1.00 88.94 297 GLY A N 1
ATOM 2342 C CA . GLY A 1 297 ? -7.299 2.862 -2.292 1.00 88.94 297 GLY A CA 1
ATOM 2343 C C . GLY A 1 297 ? -8.033 3.628 -3.401 1.00 88.94 297 GLY A C 1
ATOM 2344 O O . GLY A 1 297 ? -9.147 4.108 -3.206 1.00 88.94 297 GLY A O 1
ATOM 2345 N N . LEU A 1 298 ? -7.442 3.708 -4.598 1.00 89.50 298 LEU A N 1
ATOM 2346 C CA . LEU A 1 298 ? -8.080 4.267 -5.790 1.00 89.50 298 LEU A CA 1
ATOM 2347 C C . LEU A 1 298 ? -8.575 3.208 -6.773 1.00 89.50 298 LEU A C 1
ATOM 2349 O O . LEU A 1 298 ? -8.998 3.591 -7.862 1.00 89.50 298 LEU A O 1
ATOM 2353 N N . ALA A 1 299 ? -8.538 1.919 -6.452 1.00 92.81 299 ALA A N 1
ATOM 2354 C CA . ALA A 1 299 ? -8.876 0.879 -7.410 1.00 92.81 299 ALA A CA 1
ATOM 2355 C C . ALA A 1 299 ? -10.343 0.949 -7.869 1.00 92.81 299 ALA A C 1
ATOM 2357 O O . ALA A 1 299 ? -11.213 1.545 -7.226 1.00 92.81 299 ALA A O 1
ATOM 2358 N N . LYS A 1 300 ? -10.627 0.347 -9.025 1.00 91.50 300 LYS A N 1
ATOM 2359 C CA . LYS A 1 300 ? -11.991 0.206 -9.530 1.00 91.50 300 LYS A CA 1
ATOM 2360 C C . LYS A 1 300 ? -12.213 -1.156 -10.166 1.00 91.50 300 LYS A C 1
ATOM 2362 O O . LYS A 1 300 ? -11.429 -1.576 -11.011 1.00 91.50 300 LYS A O 1
ATOM 2367 N N . LEU A 1 301 ? -13.321 -1.786 -9.790 1.00 89.56 301 LEU A N 1
ATOM 2368 C CA . LEU A 1 301 ? -13.790 -3.028 -10.387 1.00 89.56 301 LEU A CA 1
ATOM 2369 C C . LEU A 1 301 ? -14.486 -2.754 -11.728 1.00 89.56 301 LEU A C 1
ATOM 2371 O O . LEU A 1 301 ? -15.325 -1.853 -11.843 1.00 89.56 301 LEU A O 1
ATOM 2375 N N . LEU A 1 302 ? -14.129 -3.538 -12.737 1.00 87.00 302 LEU A N 1
ATOM 2376 C CA . LEU A 1 302 ? -14.773 -3.620 -14.042 1.00 87.00 302 LEU A CA 1
ATOM 2377 C C . LEU A 1 302 ? -15.507 -4.958 -14.117 1.00 87.00 302 LEU A C 1
ATOM 2379 O O . LEU A 1 302 ? -14.890 -5.998 -13.917 1.00 87.00 302 LEU A O 1
ATOM 2383 N N . GLY A 1 303 ? -16.809 -4.929 -14.402 1.00 77.62 303 GLY A N 1
ATOM 2384 C CA . GLY A 1 303 ? -17.558 -6.163 -14.657 1.00 77.62 303 GLY A CA 1
ATOM 2385 C C . GLY A 1 303 ? -17.175 -6.798 -15.996 1.00 77.62 303 GLY A C 1
ATOM 2386 O O . GLY A 1 303 ? -16.730 -6.082 -16.896 1.00 77.62 303 GLY A O 1
ATOM 2387 N N . ALA A 1 304 ? -17.413 -8.105 -16.112 1.00 71.38 304 ALA A N 1
ATOM 2388 C CA . ALA A 1 304 ? -16.983 -8.996 -17.193 1.00 71.38 304 ALA A CA 1
ATOM 2389 C C . ALA A 1 304 ? -17.107 -8.420 -18.611 1.00 71.38 304 ALA A C 1
ATOM 2391 O O . ALA A 1 304 ? -16.184 -8.542 -19.417 1.00 71.38 304 ALA A O 1
ATOM 2392 N N . ASP A 1 305 ? -18.200 -7.709 -18.893 1.00 75.44 305 ASP A N 1
ATOM 2393 C CA . ASP A 1 305 ? -18.514 -7.210 -20.238 1.00 75.44 305 ASP A CA 1
ATOM 2394 C C . ASP A 1 305 ? -17.985 -5.793 -20.526 1.00 75.44 305 ASP A C 1
ATOM 2396 O O . ASP A 1 305 ? -18.296 -5.198 -21.560 1.00 75.44 305 ASP A O 1
ATOM 2400 N N . LYS A 1 306 ? -17.207 -5.197 -19.612 1.00 75.19 306 LYS A N 1
ATOM 2401 C CA . LYS A 1 306 ? -16.710 -3.819 -19.749 1.00 75.19 306 LYS A CA 1
ATOM 2402 C C . LYS A 1 306 ? -15.207 -3.789 -19.999 1.00 75.19 306 LYS A C 1
ATOM 2404 O O . LYS A 1 306 ? -14.408 -4.214 -19.170 1.00 75.19 306 LYS A O 1
ATOM 2409 N N . SER A 1 307 ? -14.813 -3.188 -21.121 1.00 76.31 307 SER A N 1
ATOM 2410 C CA . SER A 1 307 ? -13.408 -2.918 -21.464 1.00 76.31 307 SER A CA 1
ATOM 2411 C C . SER A 1 307 ? -12.902 -1.559 -20.967 1.00 76.31 307 SER A C 1
ATOM 2413 O O . SER A 1 307 ? -11.700 -1.306 -20.977 1.00 76.31 307 SER A O 1
ATOM 2415 N N . TYR A 1 308 ? -13.798 -0.674 -20.522 1.00 76.56 308 TYR A N 1
ATOM 2416 C CA . TYR A 1 308 ? -13.453 0.662 -20.046 1.00 76.56 308 TYR A CA 1
ATOM 2417 C C . TYR A 1 308 ? -14.369 1.115 -18.909 1.00 76.56 308 TYR A C 1
ATOM 2419 O O . TYR A 1 308 ? -15.461 0.586 -18.691 1.00 76.56 308 TYR A O 1
ATOM 2427 N N . VAL A 1 309 ? -13.934 2.156 -18.196 1.00 74.50 309 VAL A N 1
ATOM 2428 C CA . VAL A 1 309 ? -14.755 2.832 -17.197 1.00 74.50 309 VAL A CA 1
ATOM 2429 C C . VAL A 1 309 ? -14.577 4.337 -17.253 1.00 74.50 309 VAL A C 1
ATOM 2431 O O . VAL A 1 309 ? -13.473 4.856 -17.121 1.00 74.50 309 VAL A O 1
ATOM 2434 N N . SER A 1 310 ? -15.685 5.060 -17.396 1.00 78.12 310 SER A N 1
ATOM 2435 C CA . SER A 1 310 ? -15.682 6.514 -17.251 1.00 78.12 310 SER A CA 1
ATOM 2436 C C . SER A 1 310 ? -15.607 6.873 -15.768 1.00 78.12 310 SER A C 1
ATOM 2438 O O . SER A 1 310 ? -16.506 6.565 -14.980 1.00 78.12 310 SER A O 1
ATOM 2440 N N . THR A 1 311 ? -14.513 7.517 -15.369 1.00 80.38 311 THR A N 1
ATOM 2441 C CA . THR A 1 311 ? -14.338 8.085 -14.029 1.00 80.38 311 THR A CA 1
ATOM 2442 C C . THR A 1 311 ? -13.802 9.499 -14.128 1.00 80.38 311 THR A C 1
ATOM 2444 O O . THR A 1 311 ? -13.226 9.888 -15.140 1.00 80.38 311 THR A O 1
ATOM 2447 N N . ARG A 1 312 ? -13.927 10.265 -13.040 1.00 83.50 312 ARG A N 1
ATOM 2448 C CA . ARG A 1 312 ? -13.083 11.452 -12.861 1.00 83.50 312 ARG A CA 1
ATOM 2449 C C . ARG A 1 312 ? -11.611 11.033 -12.926 1.00 83.50 312 ARG A C 1
ATOM 2451 O O . ARG A 1 312 ? -11.287 9.900 -12.555 1.00 83.50 312 ARG A O 1
ATOM 2458 N N . VAL A 1 313 ? -10.753 11.935 -13.394 1.00 80.88 313 VAL A N 1
ATOM 2459 C CA . VAL A 1 313 ? -9.300 11.733 -13.355 1.00 80.88 313 VAL A CA 1
ATOM 2460 C C . VAL A 1 313 ? -8.888 11.614 -11.890 1.00 80.88 313 VAL A C 1
ATOM 2462 O O . VAL A 1 313 ? -9.268 12.448 -11.071 1.00 80.88 313 VAL A O 1
ATOM 2465 N N . MET A 1 314 ? -8.176 10.539 -11.574 1.00 82.81 314 MET A N 1
ATOM 2466 C CA . MET A 1 314 ? -7.675 10.209 -10.241 1.00 82.81 314 MET A CA 1
ATOM 2467 C C . MET A 1 314 ? -6.218 9.762 -10.368 1.00 82.81 314 MET A C 1
ATOM 2469 O O . MET A 1 314 ? -5.770 9.452 -11.472 1.00 82.81 314 MET A O 1
ATOM 2473 N N . GLY A 1 315 ? -5.518 9.705 -9.239 1.00 81.75 315 GLY A N 1
ATOM 2474 C CA . GLY A 1 315 ? -4.111 9.330 -9.167 1.00 81.75 315 GLY A CA 1
ATOM 2475 C C . GLY A 1 315 ? -3.191 10.536 -9.019 1.00 81.75 315 GLY A C 1
ATOM 2476 O O . GLY A 1 315 ? -3.626 11.687 -8.921 1.00 81.75 315 GLY A O 1
ATOM 2477 N N . THR A 1 316 ? -1.900 10.250 -8.957 1.00 78.38 316 THR A N 1
ATOM 2478 C CA . THR A 1 316 ? -0.866 11.268 -8.764 1.00 78.38 316 THR A CA 1
ATOM 2479 C C . THR A 1 316 ? -0.638 12.061 -10.056 1.00 78.38 316 THR A C 1
ATOM 2481 O O . THR A 1 316 ? -0.400 11.482 -11.114 1.00 78.38 316 THR A O 1
ATOM 2484 N N . PHE A 1 317 ? -0.710 13.395 -9.985 1.00 70.25 317 PHE A N 1
ATOM 2485 C CA . PHE A 1 317 ? -0.411 14.264 -11.128 1.00 70.25 317 PHE A CA 1
ATOM 2486 C C . PHE A 1 317 ? 1.096 14.278 -11.416 1.00 70.25 317 PHE A C 1
ATOM 2488 O O . PHE A 1 317 ? 1.887 14.530 -10.508 1.00 70.25 317 PHE A O 1
ATOM 2495 N N . GLY A 1 318 ? 1.466 14.035 -12.677 1.00 54.12 318 GLY A N 1
ATOM 2496 C CA . GLY A 1 318 ? 2.841 14.140 -13.188 1.00 54.12 318 GLY A CA 1
ATOM 2497 C C . GLY A 1 318 ? 3.222 15.515 -13.733 1.00 54.12 318 GLY A C 1
ATOM 2498 O O . GLY A 1 318 ? 2.328 16.336 -14.065 1.00 54.12 318 GLY A O 1
#